Protein AF-A0A1E3B7F0-F1 (afdb_monomer_lite)

InterPro domains:
  IPR027417 P-loop containing nucleoside triphosphate hydrolase [G3DSA:3.40.50.300] (1-127)

Organism: Aspergillus cristatus (NCBI:txid573508)

Secondary structure (DSSP, 8-state):
--HHHHHHHHHHHHHHHHHHHHHHT--------SEE--SS-TT-EE---HHHHHH-SEEEEEE--HHHHHHHHHH-TTS------HHHHHHHHHHHHHHHHHHHHHHTPEEEEEEGGGTTHHHHHHHHHHH-SHHHHHHHHHHHHHHHHHHS-SS--S-------SSSSSSS-HHHHHHHHHHHHHHTT---PPP-

Foldseek 3Di:
DDPVVVLVVVLVVLLVQLVVCVVVLHDDDDDDDQFADDPVDLQGHGDHYPSNLVRAQEDEAEDEQLVVVLVVVVVPPPDDDDRDDSVSSVSSSVNRLVVVVVSCVVSVHHYHYAYPVRPVVVVVVNVVVSQDDPVNVVVVVVVVVVCVQPVPDPDDDPDDDDFPQPCPPHVDRRVVVVVVVVVVVVVVPDDDDDDD

Radius of gyration: 27.19 Å; chains: 1; bounding box: 98×52×60 Å

Structure (mmCIF, N/CA/C/O backbone):
data_AF-A0A1E3B7F0-F1
#
_entry.id   AF-A0A1E3B7F0-F1
#
loop_
_atom_site.group_PDB
_atom_site.id
_atom_site.type_symbol
_atom_site.label_atom_id
_atom_site.label_alt_id
_atom_site.label_comp_id
_atom_site.label_asym_id
_atom_site.label_entity_id
_atom_site.label_seq_id
_atom_site.pdbx_PDB_ins_code
_atom_site.Cartn_x
_atom_site.Cartn_y
_atom_site.Cartn_z
_atom_site.occupancy
_atom_site.B_iso_or_equiv
_atom_site.auth_seq_id
_atom_site.auth_comp_id
_atom_site.auth_asym_id
_atom_site.auth_atom_id
_atom_site.pdbx_PDB_model_num
ATOM 1 N N . MET A 1 1 ? 11.137 -22.572 -15.480 1.00 43.91 1 MET A N 1
ATOM 2 C CA . MET A 1 1 ? 10.115 -23.044 -14.520 1.00 43.91 1 MET A CA 1
ATOM 3 C C . MET A 1 1 ? 8.823 -22.391 -14.940 1.00 43.91 1 MET A C 1
ATOM 5 O O . MET A 1 1 ? 8.849 -21.183 -15.130 1.00 43.91 1 MET A O 1
ATOM 9 N N . ALA A 1 2 ? 7.786 -23.175 -15.220 1.00 47.56 2 ALA A N 1
ATOM 10 C CA . ALA A 1 2 ? 6.556 -22.657 -15.804 1.00 47.56 2 ALA A CA 1
ATOM 11 C C . ALA A 1 2 ? 5.895 -21.657 -14.834 1.00 47.56 2 ALA A C 1
ATOM 13 O O . ALA A 1 2 ? 5.840 -21.909 -13.632 1.00 47.56 2 ALA A O 1
ATOM 14 N N . GLU A 1 3 ? 5.412 -20.526 -15.352 1.00 56.41 3 GLU A N 1
ATOM 15 C CA . GLU A 1 3 ? 4.708 -19.474 -14.596 1.00 56.41 3 GLU A CA 1
ATOM 16 C C . GLU A 1 3 ? 3.613 -19.976 -13.623 1.00 56.41 3 GLU A C 1
ATOM 18 O O . GLU A 1 3 ? 3.518 -19.414 -12.527 1.00 56.41 3 GLU A O 1
ATOM 23 N N . PRO A 1 4 ? 2.845 -21.053 -13.919 1.00 62.34 4 PRO A N 1
ATOM 24 C CA . PRO A 1 4 ? 1.834 -21.577 -12.997 1.00 62.34 4 PRO A CA 1
ATOM 25 C C . PRO A 1 4 ? 2.410 -22.055 -11.659 1.00 62.34 4 PRO A C 1
ATOM 27 O O . PRO A 1 4 ? 1.786 -21.867 -10.614 1.00 62.34 4 PRO A O 1
ATOM 30 N N . ASP A 1 5 ? 3.619 -22.624 -11.670 1.00 77.25 5 ASP A N 1
ATOM 31 C CA . ASP A 1 5 ? 4.250 -23.149 -10.458 1.00 77.25 5 ASP A CA 1
ATOM 32 C C . ASP A 1 5 ? 4.682 -22.003 -9.534 1.00 77.25 5 ASP A C 1
ATOM 34 O O . ASP A 1 5 ? 4.557 -22.096 -8.314 1.00 77.25 5 ASP A O 1
ATOM 38 N N . GLN A 1 6 ? 5.155 -20.886 -10.101 1.00 81.88 6 GLN A N 1
ATOM 39 C CA . GLN A 1 6 ? 5.589 -19.730 -9.312 1.00 81.88 6 GLN A CA 1
ATOM 40 C C . GLN A 1 6 ? 4.417 -19.040 -8.614 1.00 81.88 6 GLN A C 1
ATOM 42 O O . GLN A 1 6 ? 4.520 -18.724 -7.427 1.00 81.88 6 GLN A O 1
ATOM 47 N N . ALA A 1 7 ? 3.298 -18.845 -9.317 1.00 84.62 7 ALA A N 1
ATOM 48 C CA . ALA A 1 7 ? 2.089 -18.275 -8.727 1.00 84.62 7 ALA A CA 1
ATOM 49 C C . ALA A 1 7 ? 1.544 -19.165 -7.597 1.00 84.62 7 ALA A C 1
ATOM 51 O O . ALA A 1 7 ? 1.194 -18.664 -6.527 1.00 84.62 7 ALA A O 1
ATOM 52 N N . TYR A 1 8 ? 1.551 -20.488 -7.791 1.00 87.88 8 TYR A N 1
ATOM 53 C CA . TYR A 1 8 ? 1.135 -21.444 -6.765 1.00 87.88 8 TYR A CA 1
ATOM 54 C C . TYR A 1 8 ? 1.983 -21.335 -5.488 1.00 87.88 8 TYR A C 1
ATOM 56 O O . TYR A 1 8 ? 1.445 -21.148 -4.393 1.00 87.88 8 TYR A O 1
ATOM 64 N N . TRP A 1 9 ? 3.313 -21.387 -5.617 1.00 90.75 9 TRP A N 1
ATOM 65 C CA . TRP A 1 9 ? 4.210 -21.292 -4.461 1.00 90.75 9 TRP A CA 1
ATOM 66 C C . TRP A 1 9 ? 4.159 -19.925 -3.783 1.00 90.75 9 TRP A C 1
ATOM 68 O O . TRP A 1 9 ? 4.234 -19.857 -2.555 1.00 90.75 9 TRP A O 1
ATOM 78 N N . ARG A 1 10 ? 3.980 -18.845 -4.552 1.00 90.00 10 ARG A N 1
ATOM 79 C CA . ARG A 1 10 ? 3.768 -17.502 -4.002 1.00 90.00 10 ARG A CA 1
ATOM 80 C C . ARG A 1 10 ? 2.509 -17.452 -3.146 1.00 90.00 10 ARG A C 1
ATOM 82 O O . ARG A 1 10 ? 2.588 -17.025 -1.998 1.00 90.00 10 ARG A O 1
ATOM 89 N N . GLY A 1 11 ? 1.387 -17.948 -3.666 1.00 91.44 11 GLY A N 1
ATOM 90 C CA . GLY A 1 11 ? 0.134 -17.999 -2.916 1.00 91.44 11 GLY A CA 1
ATOM 91 C C . GLY A 1 11 ? 0.273 -18.798 -1.617 1.00 91.44 11 GLY A C 1
ATOM 92 O O . GLY A 1 11 ? -0.150 -18.337 -0.558 1.00 91.44 11 GLY A O 1
ATOM 93 N N . LEU A 1 12 ? 0.941 -19.956 -1.656 1.00 92.94 12 LEU A N 1
ATOM 94 C CA . LEU A 1 12 ? 1.208 -20.744 -0.447 1.00 92.94 12 LEU A CA 1
ATOM 95 C C . LEU A 1 12 ? 2.086 -20.001 0.567 1.00 92.94 12 LEU A C 1
ATOM 97 O O . LEU A 1 12 ? 1.786 -20.017 1.761 1.00 92.94 12 LEU A O 1
ATOM 101 N N . ALA A 1 13 ? 3.157 -19.353 0.106 1.00 93.19 13 ALA A N 1
ATOM 102 C CA . ALA A 1 13 ? 4.063 -18.610 0.974 1.00 93.19 13 ALA A CA 1
ATOM 103 C C . ALA A 1 13 ? 3.348 -17.437 1.657 1.00 93.19 13 ALA A C 1
ATOM 105 O O . ALA A 1 13 ? 3.432 -17.299 2.876 1.00 93.19 13 ALA A O 1
ATOM 106 N N . ILE A 1 14 ? 2.595 -16.641 0.894 1.00 94.50 14 ILE A N 1
ATOM 107 C CA . ILE A 1 14 ? 1.836 -15.505 1.427 1.00 94.50 14 ILE A CA 1
ATOM 108 C C . ILE A 1 14 ? 0.747 -15.977 2.386 1.00 94.50 14 ILE A C 1
ATOM 110 O O . ILE A 1 14 ? 0.630 -15.434 3.481 1.00 94.50 14 ILE A O 1
ATOM 114 N N . GLY A 1 15 ? 0.017 -17.040 2.039 1.00 93.94 15 GLY A N 1
ATOM 115 C CA . GLY A 1 15 ? -0.984 -17.617 2.932 1.00 93.94 15 GLY A CA 1
ATOM 116 C C . GLY A 1 15 ? -0.393 -18.093 4.260 1.00 93.94 15 GLY A C 1
ATOM 117 O O . GLY A 1 15 ? -0.991 -17.865 5.310 1.00 93.94 15 GLY A O 1
ATOM 118 N N . LYS A 1 16 ? 0.795 -18.707 4.227 1.00 94.69 16 LYS A N 1
ATOM 119 C CA . LYS A 1 16 ? 1.501 -19.142 5.435 1.00 94.69 16 LYS A CA 1
ATOM 120 C C . LYS A 1 16 ? 1.971 -17.958 6.284 1.00 94.69 16 LYS A C 1
ATOM 122 O O . LYS A 1 16 ? 1.738 -17.965 7.486 1.00 94.69 16 LYS A O 1
ATOM 127 N N . ILE A 1 17 ? 2.584 -16.946 5.666 1.00 93.88 17 ILE A N 1
ATOM 128 C CA . ILE A 1 17 ? 3.023 -15.727 6.364 1.00 93.88 17 ILE A CA 1
ATOM 129 C C . ILE A 1 17 ? 1.825 -15.034 7.019 1.00 93.88 17 ILE A C 1
ATOM 131 O O . ILE A 1 17 ? 1.899 -14.665 8.186 1.00 93.88 17 ILE A O 1
ATOM 135 N N . GLY A 1 18 ? 0.712 -14.906 6.290 1.00 93.88 18 GLY A N 1
ATOM 136 C CA . GLY A 1 18 ? -0.524 -14.326 6.809 1.00 93.88 18 GLY A CA 1
ATOM 137 C C . GLY A 1 18 ? -1.027 -15.055 8.052 1.00 93.88 18 GLY A C 1
ATOM 138 O O . GLY A 1 18 ? -1.246 -14.420 9.078 1.00 93.88 18 GLY A O 1
ATOM 139 N N . ALA A 1 19 ? -1.129 -16.387 7.984 1.00 94.19 19 ALA A N 1
ATOM 140 C CA . ALA A 1 19 ? -1.557 -17.204 9.119 1.00 94.19 19 ALA A CA 1
ATOM 141 C C . ALA A 1 19 ? -0.626 -17.045 10.334 1.00 94.19 19 ALA A C 1
ATOM 143 O O . ALA A 1 19 ? -1.097 -16.777 11.434 1.00 94.19 19 ALA A O 1
ATOM 144 N N . GLU A 1 20 ? 0.694 -17.122 10.135 1.00 95.50 20 GLU A N 1
ATOM 145 C CA . GLU A 1 20 ? 1.672 -16.944 11.218 1.00 95.50 20 GLU A CA 1
ATOM 146 C C . GLU A 1 20 ? 1.583 -15.550 11.861 1.00 95.50 20 GLU A C 1
ATOM 148 O O . GLU A 1 20 ? 1.681 -15.417 13.082 1.00 95.50 20 GLU A O 1
ATOM 153 N N . CYS A 1 21 ? 1.381 -14.502 11.060 1.00 92.19 21 CYS A N 1
ATOM 154 C CA . CYS A 1 21 ? 1.203 -13.139 11.555 1.00 92.19 21 CYS A CA 1
ATOM 155 C C . CYS A 1 21 ? -0.081 -12.985 12.376 1.00 92.19 21 CYS A C 1
ATOM 157 O O . CYS A 1 21 ? -0.038 -12.376 13.448 1.00 92.19 21 CYS A O 1
ATOM 159 N N . THR A 1 22 ? -1.193 -13.561 11.913 1.00 89.69 22 THR A N 1
ATOM 160 C CA . THR A 1 22 ? -2.467 -13.562 12.642 1.00 89.69 22 THR A CA 1
ATOM 161 C C . THR A 1 22 ? -2.352 -14.324 13.960 1.00 89.69 22 THR A C 1
ATOM 163 O O . THR A 1 22 ? -2.707 -13.777 15.003 1.00 89.69 22 THR A O 1
ATOM 166 N N . ASP A 1 23 ? -1.787 -15.532 13.939 1.00 92.31 23 ASP A N 1
ATOM 167 C CA . ASP A 1 23 ? -1.660 -16.388 15.124 1.00 92.31 23 ASP A CA 1
ATOM 168 C C . ASP A 1 23 ? -0.757 -15.764 16.200 1.00 92.31 23 ASP A C 1
ATOM 170 O O . ASP A 1 23 ? -0.989 -15.928 17.398 1.00 92.31 23 ASP A O 1
ATOM 174 N N . LEU A 1 24 ? 0.280 -15.029 15.784 1.00 90.94 24 LEU A N 1
ATOM 175 C CA . LEU 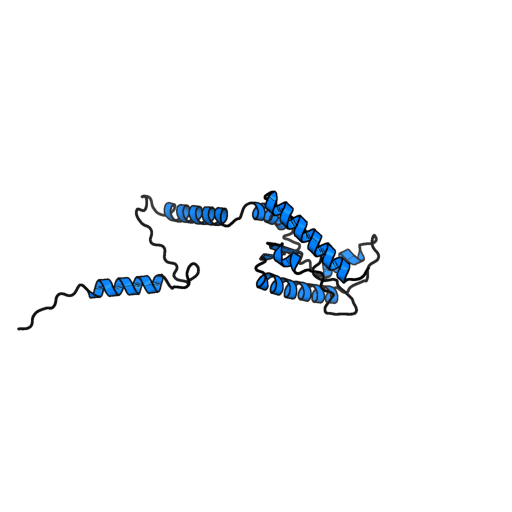A 1 24 ? 1.225 -14.370 16.689 1.00 90.94 24 LEU A CA 1
ATOM 176 C C . LEU A 1 24 ? 0.843 -12.925 17.040 1.00 90.94 24 LEU A C 1
ATOM 178 O O . LEU A 1 24 ? 1.555 -12.304 17.834 1.00 90.94 24 LEU A O 1
ATOM 182 N N . GLY A 1 25 ? -0.214 -12.369 16.438 1.00 86.25 25 GLY A N 1
ATOM 183 C CA . GLY A 1 25 ? -0.595 -10.963 16.601 1.00 86.25 25 GLY A CA 1
ATOM 184 C C . GLY A 1 25 ? 0.498 -9.982 16.159 1.00 86.25 25 GLY A C 1
ATOM 185 O O . GLY A 1 25 ? 0.730 -8.966 16.817 1.00 86.25 25 GLY A O 1
ATOM 186 N N . LYS A 1 26 ? 1.232 -10.303 15.085 1.00 87.94 26 LYS A N 1
ATOM 187 C CA . LYS A 1 26 ? 2.354 -9.496 14.576 1.00 87.94 26 LYS A CA 1
ATOM 188 C C . LYS A 1 26 ? 2.039 -8.883 13.221 1.00 87.94 26 LYS A C 1
ATOM 190 O O . LYS A 1 26 ? 1.403 -9.505 12.377 1.00 87.94 26 LYS A O 1
ATOM 195 N N . VAL A 1 27 ? 2.600 -7.701 12.972 1.00 88.44 27 VAL A N 1
ATOM 196 C CA . VAL A 1 27 ? 2.594 -7.089 11.639 1.00 88.44 27 VAL A CA 1
ATOM 197 C C . VAL A 1 27 ? 3.598 -7.817 10.744 1.00 88.44 27 VAL A C 1
ATOM 199 O O . VAL A 1 27 ? 4.788 -7.889 11.058 1.00 88.44 27 VAL A O 1
ATOM 202 N N . GLY A 1 28 ? 3.114 -8.363 9.629 1.00 91.94 28 GLY A N 1
ATOM 203 C CA . GLY A 1 28 ? 3.941 -8.922 8.563 1.00 91.94 28 GLY A CA 1
ATOM 204 C C . GLY A 1 28 ? 4.248 -7.871 7.503 1.00 91.94 28 GLY A C 1
ATOM 205 O O . GLY A 1 28 ? 3.348 -7.169 7.053 1.00 91.94 28 GLY A O 1
ATOM 206 N N . VAL A 1 29 ? 5.510 -7.774 7.081 1.00 93.50 29 VAL A N 1
ATOM 207 C CA . VAL A 1 29 ? 5.929 -6.870 5.999 1.00 93.50 29 VAL A CA 1
ATOM 208 C C . VAL A 1 29 ? 6.456 -7.698 4.839 1.00 93.50 29 VAL A C 1
ATOM 210 O O . VAL A 1 29 ? 7.420 -8.450 4.990 1.00 93.50 29 VAL A O 1
ATOM 213 N N . VAL A 1 30 ? 5.831 -7.540 3.674 1.00 93.44 30 VAL A N 1
ATOM 214 C CA . VAL A 1 30 ? 6.231 -8.202 2.430 1.00 93.44 30 VAL A CA 1
ATOM 215 C C . VAL A 1 30 ? 6.724 -7.144 1.454 1.00 93.44 30 VAL A C 1
ATOM 217 O O . VAL A 1 30 ? 6.048 -6.149 1.210 1.00 93.44 30 VAL A O 1
ATOM 220 N N . THR A 1 31 ? 7.909 -7.359 0.886 1.00 92.88 31 THR A N 1
ATOM 221 C CA . THR A 1 31 ? 8.448 -6.526 -0.192 1.00 92.88 31 THR A CA 1
ATOM 222 C C . THR A 1 31 ? 8.308 -7.263 -1.516 1.00 92.88 31 THR A C 1
ATOM 224 O O . THR A 1 31 ? 8.548 -8.468 -1.608 1.00 92.88 31 THR A O 1
ATOM 227 N N . GLY A 1 32 ? 7.894 -6.552 -2.559 1.00 89.81 32 GLY A N 1
ATOM 228 C CA . GLY A 1 32 ? 7.648 -7.175 -3.850 1.00 89.81 32 GLY A CA 1
ATOM 229 C C . GLY A 1 32 ? 7.275 -6.177 -4.931 1.00 89.81 32 GLY A C 1
ATOM 230 O O . GLY A 1 32 ? 7.243 -4.970 -4.706 1.00 89.81 32 GLY A O 1
ATOM 231 N N . HIS A 1 33 ? 7.006 -6.724 -6.109 1.00 89.62 33 HIS A N 1
ATOM 232 C CA . HIS A 1 33 ? 6.542 -5.995 -7.281 1.00 89.62 33 HIS A CA 1
ATOM 233 C C . HIS A 1 33 ? 5.092 -6.381 -7.562 1.00 89.62 33 HIS A C 1
ATOM 235 O O . HIS A 1 33 ? 4.731 -7.544 -7.355 1.00 89.62 33 HIS A O 1
ATOM 241 N N . PHE A 1 34 ? 4.292 -5.423 -8.029 1.00 90.31 34 PHE A N 1
ATOM 242 C CA . PHE A 1 34 ? 2.966 -5.700 -8.577 1.00 90.31 34 PHE A CA 1
ATOM 243 C C . PHE A 1 34 ? 3.052 -5.986 -10.075 1.00 90.31 34 PHE A C 1
ATOM 245 O O . PHE A 1 34 ? 2.372 -6.881 -10.569 1.00 90.31 34 PHE A O 1
ATOM 252 N N . MET A 1 35 ? 3.925 -5.270 -10.780 1.00 89.50 35 MET A N 1
ATOM 253 C CA . MET A 1 35 ? 4.126 -5.403 -12.213 1.00 89.50 35 MET A CA 1
ATOM 254 C C . MET A 1 35 ? 5.621 -5.452 -12.551 1.00 89.50 35 MET A C 1
ATOM 256 O O . MET A 1 35 ? 6.437 -4.754 -11.950 1.00 89.50 35 MET A O 1
ATOM 260 N N . PHE A 1 36 ? 6.003 -6.264 -13.535 1.00 87.06 36 PHE A N 1
ATOM 261 C CA . PHE A 1 36 ? 7.319 -6.169 -14.164 1.00 87.06 36 PHE A CA 1
ATOM 262 C C . PHE A 1 36 ? 7.262 -5.245 -15.380 1.00 87.06 36 PHE A C 1
ATOM 264 O O . PHE A 1 36 ? 6.347 -5.324 -16.197 1.00 87.06 36 PHE A O 1
ATOM 271 N N . CYS A 1 37 ? 8.261 -4.372 -15.491 1.00 79.12 37 CYS A N 1
ATOM 272 C CA . CYS A 1 37 ? 8.440 -3.484 -16.632 1.00 79.12 37 CYS A CA 1
ATOM 273 C C . CYS A 1 37 ? 9.144 -4.230 -17.776 1.00 79.12 37 CYS A C 1
ATOM 275 O O . CYS A 1 37 ? 10.218 -4.804 -17.567 1.00 79.12 37 CYS A O 1
ATOM 277 N N . SER A 1 38 ? 8.570 -4.185 -18.977 1.00 73.44 38 SER A N 1
ATOM 278 C CA . SER A 1 38 ? 9.204 -4.598 -20.234 1.00 73.44 38 SER A CA 1
ATOM 279 C C . SER A 1 38 ? 9.315 -3.383 -21.170 1.00 73.44 38 SER A C 1
ATOM 281 O O . SER A 1 38 ? 8.548 -2.428 -21.056 1.00 73.44 38 SER A O 1
ATOM 283 N N . GLU A 1 39 ? 10.319 -3.353 -22.056 1.00 63.78 39 GLU A N 1
ATOM 284 C CA . GLU A 1 39 ? 10.419 -2.296 -23.088 1.00 63.78 39 GLU A CA 1
ATOM 285 C C . GLU A 1 39 ? 9.448 -2.529 -24.251 1.00 63.78 39 GLU A C 1
ATOM 287 O O . GLU A 1 39 ? 9.056 -1.581 -24.924 1.00 63.78 39 GLU A O 1
ATOM 292 N N . GLU A 1 40 ? 9.079 -3.787 -24.489 1.00 61.59 40 GLU A N 1
ATOM 293 C CA . GLU A 1 40 ? 8.300 -4.215 -25.653 1.00 61.59 40 GLU A CA 1
ATOM 294 C C . GLU A 1 40 ? 6.785 -4.065 -25.439 1.00 61.59 40 GLU A C 1
ATOM 296 O O . GLU A 1 40 ? 6.044 -3.922 -26.411 1.00 61.59 40 GLU A O 1
ATOM 301 N N . GLU A 1 41 ? 6.319 -4.038 -24.185 1.00 61.53 41 GLU A N 1
ATOM 302 C CA . GLU A 1 41 ? 4.902 -3.901 -23.841 1.00 61.53 41 GLU A CA 1
ATO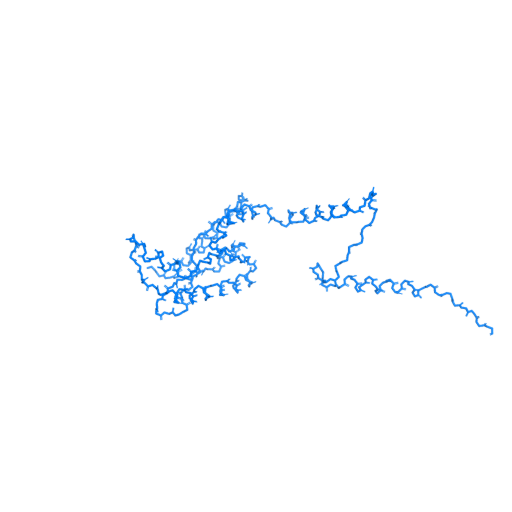M 303 C C . GLU A 1 41 ? 4.688 -2.711 -22.899 1.00 61.53 41 GLU A C 1
ATOM 305 O O . GLU A 1 41 ? 5.199 -2.672 -21.781 1.00 61.53 41 GLU A O 1
ATOM 310 N N . ASP A 1 42 ? 3.865 -1.748 -23.323 1.00 58.38 42 ASP A N 1
ATOM 311 C CA . ASP A 1 42 ? 3.480 -0.599 -22.488 1.00 58.38 42 ASP A CA 1
ATOM 312 C C . ASP A 1 42 ? 2.655 -1.022 -21.246 1.00 58.38 42 ASP A C 1
ATOM 314 O O . ASP A 1 42 ? 2.503 -0.238 -20.310 1.00 58.38 42 ASP A O 1
ATOM 318 N N . THR A 1 43 ? 2.123 -2.251 -21.216 1.00 62.25 43 THR A N 1
ATOM 319 C CA . THR A 1 43 ? 1.211 -2.749 -20.171 1.00 62.25 43 THR A CA 1
ATOM 320 C C . THR A 1 43 ? 1.888 -3.495 -19.023 1.00 62.25 43 THR A C 1
ATOM 322 O O . THR A 1 43 ? 1.230 -3.709 -18.006 1.00 62.25 43 THR A O 1
ATOM 325 N N . GLY A 1 44 ? 3.173 -3.856 -19.153 1.00 74.44 44 GLY A N 1
ATOM 326 C CA . GLY A 1 44 ? 3.906 -4.666 -18.173 1.00 74.44 44 GLY A CA 1
ATOM 327 C C . GLY A 1 44 ? 3.276 -6.041 -17.894 1.00 74.44 44 GLY A C 1
ATOM 328 O O . GLY A 1 44 ? 2.183 -6.366 -18.353 1.00 74.44 44 GLY A O 1
ATOM 329 N N . SER A 1 45 ? 3.972 -6.876 -17.124 1.00 81.31 45 SER A N 1
ATOM 330 C CA . SER A 1 45 ? 3.468 -8.203 -16.733 1.00 81.31 45 SER A CA 1
ATOM 331 C C . SER A 1 45 ? 3.045 -8.186 -15.269 1.00 81.31 45 SER A C 1
ATOM 333 O O . SER A 1 45 ? 3.866 -7.884 -14.406 1.00 81.31 45 SER A O 1
ATOM 335 N N . LEU A 1 46 ? 1.780 -8.495 -14.975 1.00 86.75 46 LEU A N 1
ATOM 336 C CA . LEU A 1 46 ? 1.258 -8.536 -13.605 1.00 86.75 46 LEU A CA 1
ATOM 337 C C . LEU A 1 46 ? 1.833 -9.717 -12.813 1.00 86.75 46 LEU A C 1
ATOM 339 O O . LEU A 1 46 ? 1.954 -10.829 -13.322 1.00 86.75 46 LEU A O 1
ATOM 343 N N . VAL A 1 47 ? 2.166 -9.467 -11.548 1.00 86.06 47 VAL A N 1
ATOM 344 C CA . VAL A 1 47 ? 2.891 -10.389 -10.659 1.00 86.06 47 VAL A CA 1
ATOM 345 C C . VAL A 1 47 ? 2.246 -10.413 -9.275 1.00 86.06 47 VAL A C 1
ATOM 347 O O . VAL A 1 47 ? 2.895 -10.207 -8.246 1.00 86.06 47 VAL A O 1
ATOM 350 N N . TYR A 1 48 ? 0.944 -10.666 -9.231 1.00 89.12 48 TYR A N 1
ATOM 351 C CA . TYR A 1 48 ? 0.232 -10.879 -7.975 1.00 89.12 48 TYR A CA 1
ATOM 352 C C . TYR A 1 48 ? -0.620 -12.141 -8.044 1.00 89.12 48 TYR A C 1
ATOM 354 O O . TYR A 1 48 ? -0.940 -12.647 -9.122 1.00 89.12 48 TYR A O 1
ATOM 362 N N . THR A 1 49 ? -0.967 -12.661 -6.873 1.00 89.69 49 THR A N 1
ATOM 363 C CA . THR A 1 49 ? -1.946 -13.742 -6.743 1.00 89.69 49 THR A CA 1
ATOM 364 C C . THR A 1 49 ? -3.178 -13.244 -6.011 1.00 89.69 49 THR A C 1
ATOM 366 O O . THR A 1 49 ? -3.090 -12.343 -5.183 1.00 89.69 49 THR A O 1
ATOM 369 N N . GLU A 1 50 ? -4.322 -13.882 -6.240 1.00 89.88 50 GLU A N 1
ATOM 370 C CA . GLU A 1 50 ? -5.545 -13.623 -5.467 1.00 89.88 50 GLU A CA 1
ATOM 371 C C . GLU A 1 50 ? -5.297 -13.735 -3.950 1.00 89.88 50 GLU A C 1
ATOM 373 O O . GLU A 1 50 ? -5.844 -12.983 -3.144 1.00 89.88 50 GLU A O 1
ATOM 378 N N . LYS A 1 51 ? -4.396 -14.641 -3.547 1.00 91.88 51 LYS A N 1
ATOM 379 C CA . LYS A 1 51 ? -4.029 -14.822 -2.144 1.00 91.88 51 LYS A CA 1
ATOM 380 C C . LYS A 1 51 ? -3.321 -13.601 -1.556 1.00 91.88 51 LYS A C 1
ATOM 382 O O . LYS A 1 51 ? -3.460 -13.365 -0.359 1.00 91.88 51 LYS A O 1
ATOM 387 N N . ASP A 1 52 ? -2.611 -12.828 -2.378 1.00 92.56 52 ASP A N 1
ATOM 388 C CA . ASP A 1 52 ? -1.963 -11.580 -1.970 1.00 92.56 52 ASP A CA 1
ATOM 389 C C . ASP A 1 52 ? -3.035 -10.584 -1.495 1.00 92.56 52 ASP A C 1
ATOM 391 O O . ASP A 1 52 ? -2.976 -10.107 -0.362 1.00 92.56 52 ASP A O 1
ATOM 395 N N . MET A 1 53 ? -4.080 -10.366 -2.304 1.00 92.81 53 MET A N 1
ATOM 396 C CA . MET A 1 53 ? -5.171 -9.433 -1.982 1.00 92.81 53 MET A CA 1
ATOM 397 C C . MET A 1 53 ? -6.027 -9.890 -0.798 1.00 92.81 53 MET A C 1
ATOM 399 O O . MET A 1 53 ? -6.509 -9.066 -0.033 1.00 92.81 53 MET A O 1
ATOM 403 N N . GLN A 1 54 ? -6.184 -11.201 -0.603 1.00 92.75 54 GLN A N 1
ATOM 404 C CA . GLN A 1 54 ? -6.899 -11.747 0.558 1.00 92.75 54 GLN A CA 1
ATOM 405 C C . GLN A 1 54 ? -6.101 -11.667 1.866 1.00 92.75 54 GLN A C 1
ATOM 407 O O . GLN A 1 54 ? -6.678 -11.836 2.939 1.00 92.75 54 GLN A O 1
ATOM 412 N N . THR A 1 55 ? -4.779 -11.499 1.788 1.00 93.75 55 THR A N 1
ATOM 413 C CA . THR A 1 55 ? -3.893 -11.544 2.961 1.00 93.75 55 THR A CA 1
ATOM 414 C C . THR A 1 55 ? -3.465 -10.150 3.405 1.00 93.75 55 THR A C 1
ATOM 416 O O . THR A 1 55 ? -3.287 -9.913 4.598 1.00 93.75 55 THR A O 1
ATOM 419 N N . PHE A 1 56 ? -3.266 -9.222 2.470 1.00 94.19 56 PHE A N 1
ATOM 420 C CA . PHE A 1 56 ? -2.786 -7.885 2.797 1.00 94.19 56 PHE A CA 1
ATOM 421 C C . PHE A 1 56 ? -3.909 -7.004 3.330 1.00 94.19 56 PHE A C 1
ATOM 423 O O . PHE A 1 56 ? -4.948 -6.850 2.703 1.00 94.19 56 PHE A O 1
ATOM 430 N N . SER A 1 57 ? -3.666 -6.365 4.471 1.00 92.12 57 SER A N 1
ATOM 431 C CA . SER A 1 57 ? -4.528 -5.296 4.976 1.00 92.12 57 SER A CA 1
ATOM 432 C C . SER A 1 57 ? -4.201 -3.953 4.325 1.00 92.12 57 SER A C 1
ATOM 434 O O . SER A 1 57 ? -5.091 -3.131 4.107 1.00 92.12 57 SER A O 1
ATOM 436 N N . GLN A 1 58 ? -2.923 -3.723 4.008 1.00 93.19 58 GLN A N 1
ATOM 437 C CA . GLN A 1 58 ? -2.427 -2.459 3.476 1.00 93.19 58 GLN A CA 1
ATOM 438 C C . GLN A 1 58 ? -1.322 -2.667 2.445 1.00 93.19 58 GLN A C 1
ATOM 440 O O . GLN A 1 58 ? -0.513 -3.590 2.562 1.00 93.19 58 GLN A O 1
ATOM 445 N N . ILE A 1 59 ? -1.248 -1.761 1.473 1.00 95.69 59 ILE A N 1
ATOM 446 C CA . ILE A 1 59 ? -0.180 -1.697 0.479 1.00 95.69 59 ILE A CA 1
ATOM 447 C C . ILE A 1 59 ? 0.412 -0.289 0.477 1.00 95.69 59 ILE A C 1
ATOM 449 O O . ILE A 1 59 ? -0.272 0.701 0.212 1.00 95.69 59 ILE A O 1
ATOM 453 N N . LEU A 1 60 ? 1.714 -0.220 0.762 1.00 95.62 60 LEU A N 1
ATOM 454 C CA . LEU A 1 60 ? 2.512 0.999 0.687 1.00 95.62 60 LEU A CA 1
ATOM 455 C C . LEU A 1 60 ? 3.292 0.996 -0.629 1.00 95.62 60 LEU A C 1
ATOM 457 O O . LEU A 1 60 ? 4.165 0.151 -0.830 1.00 95.62 60 LEU A O 1
ATOM 461 N N . TYR A 1 61 ? 2.988 1.936 -1.518 1.00 95.75 61 TYR A N 1
ATOM 462 C CA . TYR A 1 61 ? 3.662 2.064 -2.806 1.00 95.75 61 TYR A CA 1
ATOM 463 C C . TYR A 1 61 ? 4.686 3.198 -2.773 1.00 95.75 61 TYR A C 1
ATOM 465 O O . TYR A 1 61 ? 4.355 4.328 -2.417 1.00 95.75 61 TYR A O 1
ATOM 473 N N . LEU A 1 62 ? 5.926 2.908 -3.168 1.00 93.75 62 LEU A N 1
ATOM 474 C CA . LEU A 1 62 ? 7.009 3.892 -3.216 1.00 93.75 62 LEU A CA 1
ATOM 475 C C . LEU A 1 62 ? 6.982 4.641 -4.559 1.00 93.75 62 LEU A C 1
ATOM 477 O O . LEU A 1 62 ? 7.549 4.180 -5.551 1.00 93.75 62 LEU A O 1
ATOM 481 N N . ASP A 1 63 ? 6.335 5.805 -4.584 1.00 93.56 63 ASP A N 1
ATOM 482 C CA . ASP A 1 63 ? 6.185 6.645 -5.779 1.00 93.56 63 ASP A CA 1
ATOM 483 C C . ASP A 1 63 ? 7.377 7.595 -5.932 1.00 93.56 63 ASP A C 1
ATOM 485 O O . ASP A 1 63 ? 7.351 8.777 -5.576 1.00 93.56 63 ASP A O 1
ATOM 489 N N . PHE A 1 64 ? 8.494 7.038 -6.394 1.00 93.38 64 PHE A N 1
ATOM 490 C CA . PHE A 1 64 ? 9.707 7.815 -6.625 1.00 93.38 64 PHE A CA 1
ATOM 491 C C . PHE A 1 64 ? 9.704 8.376 -8.048 1.00 93.38 64 PHE A C 1
ATOM 493 O O . PHE A 1 64 ? 9.425 7.628 -8.988 1.00 93.38 64 PHE A O 1
ATOM 500 N N . PRO A 1 65 ? 10.095 9.651 -8.256 1.00 93.69 65 PRO A N 1
ATOM 501 C CA . PRO A 1 65 ? 10.087 10.246 -9.584 1.00 93.69 65 PRO A CA 1
ATOM 502 C C . PRO A 1 65 ? 10.884 9.414 -10.594 1.00 93.69 65 PRO A C 1
ATOM 504 O O . PRO A 1 65 ? 12.062 9.124 -10.378 1.00 93.69 65 PRO A O 1
ATOM 507 N N . ALA A 1 66 ? 10.278 9.108 -11.742 1.00 92.81 66 ALA A N 1
ATOM 508 C CA . ALA A 1 66 ? 10.877 8.272 -12.785 1.00 92.81 66 ALA A CA 1
ATOM 509 C C . ALA A 1 66 ? 12.291 8.711 -13.211 1.00 92.81 66 ALA A C 1
ATOM 511 O O . ALA A 1 66 ? 13.144 7.881 -13.517 1.00 92.81 66 ALA A O 1
ATOM 512 N N . LYS A 1 67 ? 12.571 10.022 -13.192 1.00 92.25 67 LYS A N 1
ATOM 513 C CA . LYS A 1 67 ? 13.910 10.573 -13.468 1.00 92.25 67 LYS A CA 1
ATOM 514 C C . LYS A 1 67 ? 14.952 10.130 -12.438 1.00 92.25 67 LYS A C 1
ATOM 516 O O . LYS A 1 67 ? 16.063 9.782 -12.821 1.00 92.25 67 LYS A O 1
ATOM 521 N N . VAL A 1 68 ? 14.589 10.122 -11.155 1.00 92.25 68 VAL A N 1
ATOM 522 C CA . VAL A 1 68 ? 15.457 9.666 -10.058 1.00 92.25 68 VAL A CA 1
ATOM 523 C C . VAL A 1 68 ? 15.696 8.165 -10.184 1.00 92.25 68 VAL A C 1
ATOM 525 O O . VAL A 1 68 ? 16.836 7.716 -10.092 1.00 92.25 68 VAL A O 1
ATOM 528 N N . VAL A 1 69 ? 14.645 7.394 -10.483 1.00 90.62 69 VAL A N 1
ATOM 529 C CA . VAL A 1 69 ? 14.756 5.946 -10.721 1.00 90.62 69 VAL A CA 1
ATOM 530 C C . VAL A 1 69 ? 15.687 5.656 -11.904 1.00 90.62 69 VAL A C 1
ATOM 532 O O . VAL A 1 69 ? 16.612 4.858 -11.764 1.00 90.62 69 VAL A O 1
ATOM 535 N N . ALA A 1 70 ? 15.512 6.348 -13.035 1.00 89.62 70 ALA A N 1
ATOM 536 C CA . ALA A 1 70 ? 16.380 6.218 -14.207 1.00 89.62 70 ALA A CA 1
ATOM 537 C C . ALA A 1 70 ? 17.843 6.569 -13.889 1.00 89.62 70 ALA A C 1
ATOM 539 O O . ALA A 1 70 ? 18.757 5.860 -14.307 1.00 89.62 70 ALA A O 1
ATOM 540 N N . GLN A 1 71 ? 18.074 7.637 -13.123 1.00 90.06 71 GLN A N 1
ATOM 541 C CA . GLN A 1 71 ? 19.417 8.051 -12.724 1.00 90.06 71 GLN A CA 1
ATOM 542 C C . GLN A 1 71 ? 20.082 7.013 -11.811 1.00 90.06 71 GLN A C 1
ATOM 544 O O . GLN A 1 71 ? 21.225 6.631 -12.052 1.00 90.06 71 GLN A O 1
ATOM 549 N N . HIS A 1 72 ? 19.378 6.515 -10.791 1.00 88.88 72 HIS A N 1
ATOM 550 C CA . HIS A 1 72 ? 19.894 5.449 -9.925 1.00 88.88 72 HIS A CA 1
ATOM 551 C C . HIS A 1 72 ? 20.210 4.184 -10.717 1.00 88.88 72 HIS A C 1
ATOM 553 O O . HIS A 1 72 ? 21.233 3.549 -10.483 1.00 88.88 72 HIS A O 1
ATOM 559 N N . HIS A 1 73 ? 19.361 3.854 -11.685 1.00 86.44 73 HIS A N 1
ATOM 560 C CA . HIS A 1 73 ? 19.561 2.719 -12.566 1.00 86.44 73 HIS A CA 1
ATOM 561 C C . HIS A 1 73 ? 20.829 2.852 -13.424 1.00 86.44 73 HIS A C 1
ATOM 563 O O . HIS A 1 73 ? 21.587 1.898 -13.546 1.00 86.44 73 HIS A O 1
ATOM 569 N N . GLN A 1 74 ? 21.099 4.041 -13.973 1.00 85.31 74 GLN A N 1
ATOM 570 C CA . GLN A 1 74 ? 22.325 4.322 -14.736 1.00 85.31 74 GLN A CA 1
ATOM 571 C C . GLN A 1 74 ? 23.595 4.256 -13.878 1.00 85.31 74 GLN A C 1
ATOM 573 O O . GLN A 1 74 ? 24.662 3.910 -14.381 1.00 85.31 74 GLN A O 1
ATOM 578 N N . LEU A 1 75 ? 23.489 4.607 -12.594 1.00 87.88 75 LEU A N 1
ATOM 579 C CA . LEU A 1 75 ? 24.607 4.589 -11.648 1.00 87.88 75 LEU A CA 1
ATOM 580 C C . LEU A 1 75 ? 24.832 3.207 -11.006 1.00 87.88 75 LEU A C 1
ATOM 582 O O . LEU A 1 75 ? 25.892 2.981 -10.417 1.00 87.88 75 LEU A O 1
ATOM 586 N N . ASP A 1 76 ? 23.871 2.282 -11.107 1.00 86.44 76 ASP A N 1
ATOM 587 C CA . ASP A 1 76 ? 23.996 0.917 -10.589 1.00 86.44 76 ASP A CA 1
ATOM 588 C C . 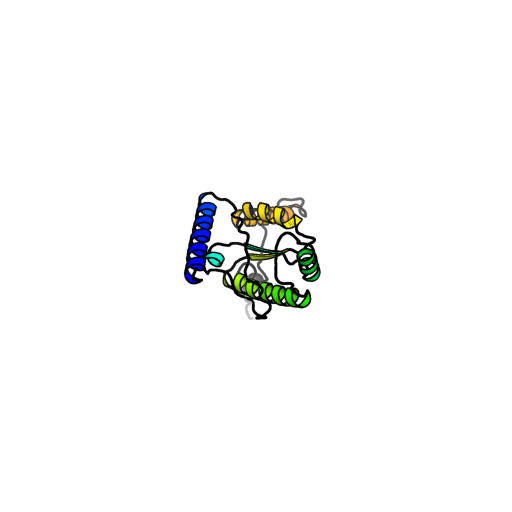ASP A 1 76 ? 24.902 0.072 -11.496 1.00 86.44 76 ASP A C 1
ATOM 590 O O . ASP A 1 76 ? 24.462 -0.607 -12.419 1.00 86.44 76 ASP A O 1
ATOM 594 N N . THR A 1 77 ? 26.201 0.080 -11.203 1.00 83.81 77 THR A N 1
ATOM 595 C CA . THR A 1 77 ? 27.194 -0.742 -11.911 1.00 83.81 77 THR A CA 1
ATOM 596 C C . THR A 1 77 ? 27.232 -2.196 -11.438 1.00 83.81 77 THR A C 1
ATOM 598 O O . THR A 1 77 ? 27.950 -3.011 -12.018 1.00 83.81 77 THR A O 1
ATOM 601 N N . LYS A 1 78 ? 26.484 -2.553 -10.383 1.00 88.81 78 LYS A N 1
ATOM 602 C CA . LYS A 1 78 ? 26.528 -3.901 -9.790 1.00 88.81 78 LYS A CA 1
ATOM 603 C C . LYS A 1 78 ? 25.640 -4.897 -10.525 1.00 88.81 78 LYS A C 1
ATOM 605 O O . LYS A 1 78 ? 25.826 -6.103 -10.358 1.00 88.81 78 LYS A O 1
ATOM 610 N N . ARG A 1 79 ? 24.646 -4.425 -11.278 1.00 82.88 79 ARG A N 1
ATOM 611 C CA . ARG A 1 79 ? 23.650 -5.272 -11.943 1.00 82.88 79 ARG A CA 1
ATOM 612 C C . ARG A 1 79 ? 23.504 -4.861 -13.400 1.00 82.88 79 ARG A C 1
ATOM 614 O O . ARG A 1 79 ? 23.315 -3.693 -13.701 1.00 82.88 79 ARG A O 1
ATOM 621 N N . ILE A 1 80 ? 23.537 -5.841 -14.299 1.00 77.06 80 ILE A N 1
ATOM 622 C CA . ILE A 1 80 ? 23.235 -5.618 -15.716 1.00 77.06 80 ILE A CA 1
ATOM 623 C C . ILE A 1 80 ? 21.718 -5.591 -15.857 1.00 77.06 80 ILE A C 1
ATOM 625 O O . ILE A 1 80 ? 21.043 -6.554 -15.484 1.00 77.06 80 ILE A O 1
ATOM 629 N N . ARG A 1 81 ? 21.179 -4.481 -16.356 1.00 77.75 81 ARG A N 1
ATOM 630 C CA . ARG A 1 81 ? 19.739 -4.268 -16.472 1.00 77.75 81 ARG A CA 1
ATOM 631 C C . ARG A 1 81 ? 19.402 -3.467 -17.739 1.00 77.75 81 ARG A C 1
ATOM 633 O O . ARG A 1 81 ? 20.216 -2.632 -18.138 1.00 77.75 81 ARG A O 1
ATOM 640 N N . PRO A 1 82 ? 18.223 -3.682 -18.350 1.00 76.81 82 PRO A N 1
ATOM 641 C CA . PRO A 1 82 ? 17.770 -2.905 -19.506 1.00 76.81 82 PRO A CA 1
ATOM 642 C C . PRO A 1 82 ? 17.642 -1.415 -19.178 1.00 76.81 82 PRO A C 1
ATOM 644 O O . PRO A 1 82 ? 17.170 -1.054 -18.101 1.00 76.81 82 PRO A O 1
ATOM 647 N N . SER A 1 83 ? 18.073 -0.537 -20.081 1.00 76.25 83 SER A N 1
ATOM 648 C CA . SER A 1 83 ? 18.062 0.907 -19.843 1.00 76.25 83 SER A CA 1
ATOM 649 C C . SER A 1 83 ? 16.718 1.537 -20.206 1.00 76.25 83 SER A C 1
ATOM 651 O O . SER A 1 83 ? 16.482 1.874 -21.358 1.00 76.25 83 SER A O 1
ATOM 653 N N . PHE A 1 84 ? 15.878 1.810 -19.216 1.00 81.94 84 PHE A N 1
ATOM 654 C CA . PHE A 1 84 ? 14.599 2.467 -19.469 1.00 81.94 84 PHE A CA 1
ATOM 655 C C . PHE A 1 84 ? 14.727 3.993 -19.542 1.00 81.94 84 PHE A C 1
ATOM 657 O O . PHE A 1 84 ? 15.425 4.622 -18.740 1.00 81.94 84 PHE A O 1
ATOM 664 N N . SER A 1 85 ? 13.994 4.616 -20.469 1.00 87.81 85 SER A N 1
ATOM 665 C CA . SER A 1 85 ? 13.842 6.074 -20.469 1.00 87.81 85 SER A CA 1
ATOM 666 C C . SER A 1 85 ? 12.983 6.534 -19.285 1.00 87.81 85 SER A C 1
ATOM 668 O O . SER A 1 85 ? 12.067 5.833 -18.852 1.00 87.81 85 SER A O 1
ATOM 670 N N . ALA A 1 86 ? 13.224 7.750 -18.785 1.00 90.19 86 ALA A N 1
ATOM 671 C CA . ALA A 1 86 ? 12.417 8.314 -17.699 1.00 90.19 86 ALA A CA 1
ATOM 672 C C . ALA A 1 86 ? 10.925 8.431 -18.073 1.00 90.19 86 ALA A C 1
ATOM 674 O O . ALA A 1 86 ? 10.064 8.263 -17.217 1.00 90.19 86 ALA A O 1
ATOM 675 N N . ASN A 1 87 ? 10.609 8.678 -19.349 1.00 90.50 87 ASN A N 1
ATOM 676 C CA . ASN A 1 87 ? 9.224 8.720 -19.822 1.00 90.50 87 ASN A CA 1
ATOM 677 C C . ASN A 1 87 ? 8.579 7.330 -19.807 1.00 90.50 87 ASN A C 1
ATOM 679 O O . ASN A 1 87 ? 7.419 7.203 -19.427 1.00 90.50 87 ASN A O 1
ATOM 683 N N . HIS A 1 88 ? 9.328 6.290 -20.190 1.00 88.88 88 HIS A N 1
ATOM 684 C CA . HIS A 1 88 ? 8.843 4.910 -20.131 1.00 88.88 88 HIS A CA 1
ATOM 685 C C . HIS A 1 88 ? 8.539 4.487 -18.698 1.00 88.88 88 HIS A C 1
ATOM 687 O O . HIS A 1 88 ? 7.424 4.065 -18.408 1.00 88.88 88 HIS A O 1
ATOM 693 N N . LEU A 1 89 ? 9.492 4.711 -17.788 1.00 89.94 89 LEU A N 1
ATOM 694 C CA . LEU A 1 89 ? 9.316 4.431 -16.363 1.00 89.94 89 LEU A CA 1
ATOM 695 C C . LEU A 1 89 ? 8.124 5.184 -15.776 1.00 89.94 89 LEU A C 1
ATOM 697 O O . LEU A 1 89 ? 7.363 4.601 -15.017 1.00 89.94 89 LEU A O 1
ATOM 701 N N . HIS A 1 90 ? 7.928 6.449 -16.156 1.00 92.00 90 HIS A N 1
ATOM 702 C CA . HIS A 1 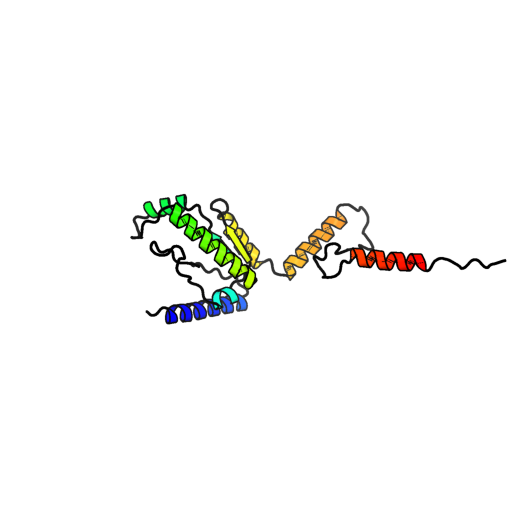90 ? 6.785 7.218 -15.682 1.00 92.00 90 HIS A CA 1
ATOM 703 C C . HIS A 1 90 ? 5.454 6.596 -16.122 1.00 92.00 90 HIS A C 1
ATOM 705 O O . HIS A 1 90 ? 4.575 6.403 -15.288 1.00 92.00 90 HIS A O 1
ATOM 711 N N . ARG A 1 91 ? 5.304 6.236 -17.404 1.00 91.12 91 ARG A N 1
ATOM 712 C CA . ARG A 1 91 ? 4.077 5.589 -17.908 1.00 91.12 91 ARG A CA 1
ATOM 713 C C . ARG A 1 91 ? 3.820 4.247 -17.227 1.00 91.12 91 ARG A C 1
ATOM 715 O O . ARG A 1 91 ? 2.686 3.973 -16.839 1.00 91.12 91 ARG A O 1
ATOM 722 N N . TRP A 1 92 ? 4.871 3.451 -17.046 1.00 90.56 92 TRP A N 1
ATOM 723 C CA . TRP A 1 92 ? 4.793 2.182 -16.331 1.00 90.56 92 TRP A CA 1
ATOM 724 C C . TRP A 1 92 ? 4.354 2.383 -14.870 1.00 90.56 92 TRP A C 1
ATOM 726 O O . TRP A 1 92 ? 3.385 1.761 -14.447 1.00 90.56 92 TRP A O 1
ATOM 736 N N . GLN A 1 93 ? 4.965 3.321 -14.135 1.00 92.38 93 GLN A N 1
ATOM 737 C CA . GLN A 1 93 ? 4.569 3.655 -12.759 1.00 92.38 93 GLN A CA 1
ATOM 738 C C . GLN A 1 93 ? 3.109 4.110 -12.675 1.00 92.38 93 GLN A C 1
ATOM 740 O O . GLN A 1 93 ? 2.380 3.651 -11.805 1.00 92.38 93 GLN A O 1
ATOM 745 N N . GLN A 1 94 ? 2.656 4.988 -13.578 1.00 93.75 94 GLN A N 1
ATOM 746 C CA . GLN A 1 94 ? 1.256 5.431 -13.583 1.00 93.75 94 GLN A CA 1
ATOM 747 C C . GLN A 1 94 ? 0.297 4.264 -13.833 1.00 93.75 94 GLN A C 1
ATOM 749 O O . GLN A 1 94 ? -0.714 4.143 -13.149 1.00 93.75 94 GLN A O 1
ATOM 754 N N . THR A 1 95 ? 0.644 3.374 -14.763 1.00 92.50 95 THR A N 1
ATOM 755 C CA . THR A 1 95 ? -0.150 2.176 -15.062 1.00 92.50 95 THR A CA 1
ATOM 756 C C . THR A 1 95 ? -0.221 1.239 -13.855 1.00 92.50 95 THR A C 1
ATOM 758 O O . THR A 1 95 ? -1.308 0.797 -13.484 1.00 92.50 95 THR A O 1
ATOM 761 N N . GLU A 1 96 ? 0.917 0.982 -13.207 1.00 93.38 96 GLU A N 1
ATOM 762 C CA . GLU A 1 96 ? 1.007 0.162 -11.999 1.00 93.38 96 GLU A CA 1
ATOM 763 C C . GLU A 1 96 ? 0.199 0.771 -10.841 1.00 93.38 96 GLU A C 1
ATOM 765 O O . GLU A 1 96 ? -0.607 0.070 -10.232 1.00 93.38 96 GLU A O 1
ATOM 770 N N . ILE A 1 97 ? 0.340 2.075 -10.579 1.00 94.81 97 ILE A N 1
ATOM 771 C CA . ILE A 1 97 ? -0.395 2.781 -9.517 1.00 94.81 97 ILE A CA 1
ATOM 772 C C . ILE A 1 97 ? -1.905 2.730 -9.756 1.00 94.81 97 ILE A C 1
ATOM 774 O O . ILE A 1 97 ? -2.651 2.471 -8.812 1.00 94.81 97 ILE A O 1
ATOM 778 N N . THR A 1 98 ? -2.367 2.997 -10.981 1.00 94.62 98 THR A N 1
ATOM 779 C CA . THR A 1 98 ? -3.801 2.984 -11.305 1.00 94.62 98 THR A CA 1
ATOM 780 C C . THR A 1 98 ? -4.388 1.594 -11.094 1.00 94.62 98 THR A C 1
ATOM 782 O O . THR A 1 98 ? -5.330 1.448 -10.321 1.00 94.62 98 THR A O 1
ATOM 785 N N . GLN A 1 99 ? -3.791 0.563 -11.697 1.00 93.88 99 GLN A N 1
ATOM 786 C CA . GLN A 1 99 ? -4.316 -0.800 -11.586 1.00 93.88 99 GLN A CA 1
ATOM 787 C C . GLN A 1 99 ? -4.273 -1.327 -10.150 1.00 93.88 99 GLN A C 1
ATOM 789 O O . GLN A 1 99 ? -5.232 -1.943 -9.687 1.00 93.88 99 GLN A O 1
ATOM 794 N N . LEU A 1 100 ? -3.182 -1.067 -9.426 1.00 94.38 100 LEU A N 1
ATOM 795 C CA . LEU A 1 100 ? -3.047 -1.502 -8.041 1.00 94.38 100 LEU A CA 1
ATOM 796 C C . LEU A 1 100 ? -4.044 -0.785 -7.127 1.00 94.38 100 LEU A C 1
ATOM 798 O O . LEU A 1 100 ? -4.612 -1.419 -6.241 1.00 94.38 100 LEU A O 1
ATOM 802 N N . ARG A 1 101 ? -4.302 0.508 -7.350 1.00 96.00 101 ARG A N 1
ATOM 803 C CA . ARG A 1 101 ? -5.302 1.268 -6.589 1.00 96.00 101 ARG A CA 1
ATOM 804 C C . ARG A 1 101 ? -6.711 0.734 -6.815 1.00 96.00 101 ARG A C 1
ATOM 806 O O . ARG A 1 101 ? -7.429 0.533 -5.838 1.00 96.00 101 ARG A O 1
ATOM 813 N N . ASP A 1 102 ? -7.079 0.487 -8.068 1.00 94.94 102 ASP A N 1
ATOM 814 C CA . ASP A 1 102 ? -8.394 -0.055 -8.422 1.00 94.94 102 ASP A CA 1
ATOM 815 C C . ASP A 1 102 ? -8.588 -1.442 -7.795 1.00 94.94 102 ASP A C 1
ATOM 817 O O . ASP A 1 102 ? -9.617 -1.724 -7.178 1.00 94.94 102 ASP A O 1
ATOM 821 N N . LEU A 1 103 ? -7.557 -2.288 -7.865 1.00 94.62 103 LEU A N 1
ATOM 822 C CA . LEU A 1 103 ? -7.566 -3.606 -7.239 1.00 94.62 103 LEU A CA 1
ATOM 823 C C . LEU A 1 103 ? -7.703 -3.508 -5.712 1.00 94.62 103 LEU A C 1
ATOM 825 O O . LEU A 1 103 ? -8.549 -4.174 -5.121 1.00 94.62 103 LEU A O 1
ATOM 829 N N . CYS A 1 104 ? -6.931 -2.634 -5.065 1.00 95.56 104 CYS A N 1
ATOM 830 C CA . CYS A 1 104 ? -7.035 -2.409 -3.624 1.00 95.56 104 CYS A CA 1
ATOM 831 C C . CYS A 1 104 ? -8.451 -1.986 -3.212 1.00 95.56 104 CYS A C 1
ATOM 833 O O . CYS A 1 104 ? -8.982 -2.500 -2.230 1.00 95.56 104 CYS A O 1
ATOM 835 N N . GLN A 1 105 ? -9.089 -1.104 -3.988 1.00 94.00 105 GLN A N 1
ATOM 836 C CA . GLN A 1 105 ? -10.459 -0.666 -3.731 1.00 94.00 105 GLN A CA 1
ATOM 837 C C . GLN A 1 105 ? -11.459 -1.827 -3.799 1.00 94.00 105 GLN A C 1
ATOM 839 O O . GLN A 1 105 ? -12.335 -1.924 -2.940 1.00 94.00 105 GLN A O 1
ATOM 844 N N . ILE A 1 106 ? -11.322 -2.713 -4.790 1.00 94.75 106 ILE A N 1
ATOM 845 C CA . ILE A 1 106 ? -12.197 -3.885 -4.962 1.00 94.75 106 ILE A CA 1
ATOM 846 C C . ILE A 1 106 ? -12.071 -4.851 -3.778 1.00 94.75 106 ILE A C 1
ATOM 848 O O . ILE A 1 106 ? -13.076 -5.387 -3.312 1.00 94.75 106 ILE A O 1
ATOM 852 N N . HIS A 1 107 ? -10.852 -5.059 -3.280 1.00 93.12 107 HIS A N 1
ATOM 853 C CA . HIS A 1 107 ? -10.573 -6.022 -2.211 1.00 93.12 107 HIS A CA 1
ATOM 854 C C . HIS A 1 107 ? -10.604 -5.416 -0.798 1.00 93.12 107 HIS A C 1
ATOM 856 O O . HIS A 1 107 ? -10.400 -6.139 0.175 1.00 93.12 107 HIS A O 1
ATOM 862 N N . GLY A 1 108 ? -10.869 -4.112 -0.661 1.00 91.50 108 GLY A N 1
ATOM 863 C CA . GLY A 1 108 ? -10.888 -3.430 0.637 1.00 91.50 108 GLY A CA 1
ATOM 864 C C . GLY A 1 108 ? -9.507 -3.291 1.288 1.00 91.50 108 GLY A C 1
ATOM 865 O O . GLY A 1 108 ? -9.412 -3.172 2.507 1.00 91.50 108 GLY A O 1
ATOM 866 N N . VAL A 1 109 ? -8.438 -3.307 0.490 1.00 93.81 109 VAL A N 1
ATOM 867 C CA . VAL A 1 109 ? -7.055 -3.126 0.948 1.00 93.81 109 VAL A CA 1
ATOM 868 C C . VAL A 1 109 ? -6.732 -1.633 0.980 1.00 93.81 109 VAL A C 1
ATOM 870 O O . VAL A 1 109 ? -6.993 -0.913 0.014 1.00 93.81 109 VAL A O 1
ATOM 873 N N . LEU A 1 110 ? -6.137 -1.137 2.068 1.00 92.88 110 LEU A N 1
ATOM 874 C CA . LEU A 1 110 ? -5.767 0.278 2.144 1.00 92.88 110 LEU A CA 1
ATOM 875 C C . LEU A 1 110 ? -4.526 0.556 1.288 1.00 92.88 110 LEU A C 1
ATOM 877 O O . LEU A 1 110 ? -3.438 0.054 1.566 1.00 92.88 110 LEU A O 1
ATOM 881 N N . PHE A 1 111 ? -4.677 1.395 0.265 1.00 95.19 111 PHE A N 1
ATOM 882 C CA . PHE A 1 111 ? -3.585 1.790 -0.621 1.00 95.19 111 PHE A CA 1
ATOM 883 C C . PHE A 1 111 ? -3.022 3.163 -0.245 1.00 95.19 111 PHE A C 1
ATOM 885 O O . PHE A 1 111 ? -3.747 4.160 -0.252 1.00 95.19 111 PHE A O 1
ATOM 892 N N . THR A 1 112 ? -1.718 3.233 0.032 1.00 94.75 112 THR A N 1
ATOM 893 C CA . THR A 1 112 ? -1.025 4.484 0.381 1.00 94.75 112 THR A CA 1
ATOM 894 C C . THR A 1 112 ? 0.167 4.724 -0.540 1.00 94.75 112 THR A C 1
ATOM 896 O O . THR A 1 112 ? 1.051 3.878 -0.662 1.00 94.75 112 THR A O 1
ATOM 899 N N . LEU A 1 113 ? 0.221 5.912 -1.149 1.00 94.94 113 LEU A N 1
ATOM 900 C CA . LEU A 1 113 ? 1.398 6.388 -1.877 1.00 94.94 113 LEU A CA 1
ATOM 901 C C . LEU A 1 113 ? 2.391 7.033 -0.908 1.00 94.94 113 LEU A C 1
ATOM 903 O O . LEU A 1 113 ? 2.013 7.887 -0.106 1.00 94.94 113 LEU A O 1
ATOM 907 N N . ILE A 1 114 ? 3.658 6.651 -1.027 1.00 94.12 114 ILE A N 1
ATOM 908 C CA . ILE A 1 114 ? 4.779 7.211 -0.279 1.00 94.12 114 ILE A CA 1
ATOM 909 C C . ILE A 1 114 ? 5.728 7.864 -1.276 1.00 94.12 114 ILE A C 1
ATOM 911 O O . ILE A 1 114 ? 6.388 7.184 -2.065 1.00 94.12 114 ILE A O 1
ATOM 915 N N . SER A 1 115 ? 5.797 9.188 -1.234 1.00 91.50 115 SER A N 1
ATOM 916 C CA . SER A 1 115 ? 6.751 9.961 -2.020 1.00 91.50 115 SER A CA 1
ATOM 917 C C . SER A 1 115 ? 8.155 9.899 -1.408 1.00 91.50 115 SER A C 1
ATOM 919 O O . SER A 1 115 ? 8.351 9.514 -0.253 1.00 91.50 115 SER A O 1
ATOM 921 N N . LEU A 1 116 ? 9.163 10.278 -2.197 1.00 86.94 116 LEU A N 1
ATOM 922 C CA . LEU A 1 116 ? 10.576 10.233 -1.800 1.00 86.94 116 LEU A CA 1
ATOM 923 C C . LEU A 1 116 ? 10.875 11.010 -0.503 1.00 86.94 116 LEU A C 1
ATOM 925 O O . LEU A 1 116 ? 11.709 10.588 0.295 1.00 86.94 116 LEU A O 1
ATOM 929 N N . ASP A 1 117 ? 10.190 12.131 -0.295 1.00 88.44 117 ASP A N 1
ATOM 930 C CA . ASP A 1 117 ? 10.311 13.008 0.873 1.00 88.44 117 ASP A CA 1
ATOM 931 C C . ASP A 1 117 ? 9.568 12.502 2.117 1.00 88.44 117 ASP A C 1
ATOM 933 O O . ASP A 1 117 ? 9.678 13.133 3.158 1.00 88.44 117 ASP A O 1
ATOM 937 N N . GLN A 1 118 ? 8.827 11.393 2.009 1.00 88.94 118 GLN A N 1
ATOM 938 C CA . GLN A 1 118 ? 8.023 10.813 3.091 1.00 88.94 118 GLN A CA 1
ATOM 939 C C . GLN A 1 118 ? 8.486 9.404 3.477 1.00 88.94 118 GLN A C 1
ATOM 941 O O . GLN A 1 118 ? 7.741 8.623 4.071 1.00 88.94 118 GLN A O 1
ATOM 946 N N . THR A 1 119 ? 9.705 9.017 3.109 1.00 85.06 119 THR A N 1
ATOM 947 C CA . THR A 1 119 ? 10.203 7.653 3.355 1.00 85.06 119 THR A CA 1
ATOM 948 C C . THR A 1 119 ? 10.334 7.332 4.844 1.00 85.06 119 THR A C 1
ATOM 950 O O . THR A 1 119 ? 10.101 6.195 5.257 1.00 85.06 119 THR A O 1
ATOM 953 N N . GLU A 1 120 ? 10.611 8.330 5.679 1.00 87.19 120 GLU A N 1
ATOM 954 C CA . GLU A 1 120 ? 10.629 8.218 7.139 1.00 87.19 120 GLU A CA 1
ATOM 955 C C . GLU A 1 120 ? 9.252 7.854 7.717 1.00 87.19 120 GLU A C 1
ATOM 957 O O . GLU A 1 120 ? 9.166 7.125 8.715 1.00 87.19 120 GLU A O 1
ATOM 962 N N . ARG A 1 121 ? 8.172 8.260 7.032 1.00 89.31 121 ARG A N 1
ATOM 963 C CA . ARG A 1 121 ? 6.785 7.961 7.408 1.00 89.31 121 ARG A CA 1
ATOM 964 C C . ARG A 1 121 ? 6.468 6.470 7.332 1.00 89.31 121 ARG A C 1
ATOM 966 O O . ARG A 1 121 ? 5.581 6.019 8.048 1.00 89.31 121 ARG A O 1
ATOM 973 N N . VAL A 1 122 ? 7.201 5.690 6.532 1.00 89.62 122 VAL A N 1
ATOM 974 C CA . VAL A 1 122 ? 6.992 4.234 6.427 1.00 89.62 122 VAL A CA 1
ATOM 975 C C . VAL A 1 122 ? 7.167 3.564 7.786 1.00 89.62 122 VAL A C 1
ATOM 977 O O . VAL A 1 122 ? 6.341 2.746 8.171 1.00 89.62 122 VAL A O 1
ATOM 980 N N . SER A 1 123 ? 8.199 3.938 8.547 1.00 87.31 123 SER A N 1
ATOM 981 C CA . SER A 1 123 ? 8.423 3.342 9.870 1.00 87.31 123 SER A CA 1
ATOM 982 C C . SER A 1 123 ? 7.313 3.705 10.858 1.00 87.31 123 SER A C 1
ATOM 984 O O . SER A 1 123 ? 6.827 2.833 11.573 1.00 87.31 123 SER A O 1
ATOM 986 N N . ALA A 1 124 ? 6.857 4.962 10.836 1.00 87.94 124 ALA A N 1
ATOM 987 C CA . ALA A 1 124 ? 5.733 5.417 11.645 1.00 87.94 124 ALA A CA 1
ATOM 988 C C . ALA A 1 124 ? 4.446 4.654 11.300 1.00 87.94 124 ALA A C 1
ATOM 990 O O . ALA A 1 124 ? 3.795 4.146 12.204 1.00 87.94 124 ALA A O 1
ATOM 991 N N . LEU A 1 125 ? 4.129 4.503 10.010 1.00 89.31 125 LEU A N 1
ATOM 992 C CA . LEU A 1 125 ? 2.966 3.750 9.533 1.00 89.31 125 LEU A CA 1
ATOM 993 C C . LEU A 1 125 ? 3.019 2.277 9.957 1.00 89.31 125 LEU A C 1
ATOM 995 O O . LEU A 1 125 ? 2.036 1.746 10.455 1.00 89.31 125 LEU A O 1
ATOM 999 N N . LEU A 1 126 ? 4.170 1.616 9.835 1.00 88.00 126 LEU A N 1
ATOM 1000 C CA . LEU A 1 126 ? 4.301 0.217 10.256 1.00 88.00 126 LEU A CA 1
ATOM 1001 C C . LEU A 1 126 ? 4.068 0.029 11.763 1.00 88.00 126 LEU A C 1
ATOM 1003 O O . LEU A 1 126 ? 3.433 -0.947 12.162 1.00 88.00 126 LEU A O 1
ATOM 1007 N N . CYS A 1 127 ? 4.555 0.957 12.593 1.00 85.31 127 CYS A N 1
ATOM 1008 C CA . CYS A 1 127 ? 4.279 0.959 14.032 1.00 85.31 127 CYS A CA 1
ATOM 1009 C C . CYS A 1 127 ? 2.801 1.243 14.330 1.00 85.31 127 CYS A C 1
ATOM 1011 O O . CYS A 1 127 ? 2.219 0.639 15.229 1.00 85.31 127 CYS A O 1
ATOM 1013 N N . ASP A 1 128 ? 2.202 2.149 13.563 1.00 84.06 128 ASP A N 1
ATOM 1014 C CA . ASP A 1 128 ? 0.807 2.558 13.679 1.00 84.06 128 ASP A CA 1
ATOM 1015 C C . ASP A 1 128 ? -0.159 1.398 13.382 1.00 84.06 128 ASP A C 1
ATOM 1017 O O . ASP A 1 128 ? -1.087 1.138 14.148 1.00 84.06 128 ASP A O 1
ATOM 1021 N N . PHE A 1 129 ? 0.129 0.609 12.341 1.00 84.75 129 PHE A N 1
ATOM 1022 C CA . PHE A 1 129 ? -0.692 -0.539 11.931 1.00 84.75 129 PHE A CA 1
ATOM 1023 C C . PHE A 1 129 ? -0.736 -1.657 12.968 1.00 84.75 129 PHE A C 1
ATOM 1025 O O . PHE A 1 129 ? -1.654 -2.473 12.957 1.00 84.75 129 PHE A O 1
ATOM 1032 N N . GLN A 1 130 ? 0.249 -1.709 13.865 1.00 79.69 130 GLN A N 1
ATOM 1033 C CA . GLN A 1 130 ? 0.242 -2.657 14.970 1.00 79.69 130 GLN A CA 1
ATOM 1034 C C . GLN A 1 130 ? -0.785 -2.279 16.049 1.00 79.69 130 GLN A C 1
ATOM 1036 O O . GLN A 1 130 ? -1.242 -3.152 16.783 1.00 79.69 130 GLN A O 1
ATOM 1041 N N . GLN A 1 131 ? -1.113 -0.991 16.176 1.00 76.31 131 GLN A N 1
ATOM 1042 C CA . GLN A 1 131 ? -1.890 -0.449 17.292 1.00 76.31 131 GLN A CA 1
ATOM 1043 C C . GLN A 1 131 ? -3.327 -0.103 16.892 1.00 76.31 131 GLN A C 1
ATOM 1045 O O . GLN A 1 131 ? -4.246 -0.357 17.669 1.00 76.31 131 GLN A O 1
ATOM 1050 N N . HIS A 1 132 ? -3.538 0.438 15.689 1.00 70.62 132 HIS A N 1
ATOM 1051 C CA . HIS A 1 132 ? -4.861 0.856 15.221 1.00 70.62 132 HIS A CA 1
ATOM 1052 C C . HIS A 1 132 ? -5.686 -0.326 14.693 1.00 70.62 132 HIS A C 1
ATOM 1054 O O . HIS A 1 132 ? -5.738 -0.603 13.494 1.00 70.62 132 HIS A O 1
ATOM 1060 N N . ASN A 1 133 ? -6.373 -1.005 15.609 1.00 72.81 133 ASN A N 1
ATOM 1061 C CA . ASN A 1 133 ? -7.535 -1.834 15.299 1.00 72.81 133 ASN A CA 1
ATOM 1062 C C . ASN A 1 133 ? -8.837 -1.043 15.552 1.00 72.81 133 ASN A C 1
ATOM 1064 O O . ASN A 1 133 ? -8.806 0.108 15.990 1.00 72.81 133 ASN A O 1
ATOM 1068 N N . GLU A 1 134 ? -9.990 -1.647 15.257 1.00 71.94 134 GLU A N 1
ATOM 1069 C CA . GLU A 1 134 ? -11.300 -1.016 15.469 1.00 71.94 134 GLU A CA 1
ATOM 1070 C C . GLU A 1 134 ? -11.481 -0.529 16.916 1.00 71.94 134 GLU A C 1
ATOM 1072 O O . GLU A 1 134 ? -11.892 0.606 17.134 1.00 71.94 134 GLU A O 1
ATOM 1077 N N . GLU A 1 135 ? -11.074 -1.334 17.899 1.00 77.12 135 GLU A N 1
ATOM 1078 C CA . GLU A 1 135 ? -11.176 -1.006 19.323 1.00 77.12 135 GLU A CA 1
ATOM 1079 C C . GLU A 1 135 ? -10.341 0.227 19.702 1.00 77.12 135 GLU A C 1
ATOM 1081 O O . GLU A 1 135 ? -10.836 1.143 20.363 1.00 77.12 135 GLU A O 1
ATOM 1086 N N . TYR A 1 136 ? -9.087 0.291 19.251 1.00 79.06 136 TYR A N 1
ATOM 1087 C CA . TYR A 1 136 ? -8.215 1.432 19.507 1.00 79.06 136 TYR A CA 1
ATOM 1088 C C . TYR A 1 136 ? -8.719 2.690 18.783 1.00 79.06 136 TYR A C 1
ATOM 1090 O O . TYR A 1 136 ? -8.759 3.763 19.385 1.00 79.06 136 TYR A O 1
ATOM 1098 N N . ASN A 1 137 ? -9.207 2.559 17.543 1.00 79.88 137 ASN A N 1
ATOM 1099 C CA . ASN A 1 137 ? -9.858 3.657 16.819 1.00 79.88 137 ASN A CA 1
ATOM 1100 C C . ASN A 1 137 ? -11.073 4.197 17.588 1.00 79.88 137 ASN A C 1
ATOM 1102 O O . ASN A 1 137 ? -11.198 5.413 17.762 1.00 79.88 137 ASN A O 1
ATOM 1106 N N . THR A 1 138 ? -11.941 3.314 18.092 1.00 79.38 138 THR A N 1
ATOM 1107 C CA . THR A 1 138 ? -13.081 3.699 18.934 1.00 79.38 138 THR A CA 1
ATOM 1108 C C . THR A 1 138 ? -12.607 4.401 20.202 1.00 79.38 138 THR A C 1
ATOM 1110 O O . THR A 1 138 ? -13.110 5.476 20.519 1.00 79.38 138 THR A O 1
ATOM 1113 N N . SER A 1 139 ? -11.596 3.864 20.889 1.00 84.06 139 SER A N 1
ATOM 1114 C CA . SER A 1 139 ? -11.030 4.484 22.092 1.00 84.06 139 SER A CA 1
ATOM 1115 C C . SER A 1 139 ? -10.489 5.891 21.819 1.00 84.06 139 SER A C 1
ATOM 1117 O O . SER A 1 139 ? -10.754 6.822 22.584 1.00 84.06 139 SER A O 1
ATOM 1119 N N . CYS A 1 140 ? -9.771 6.089 20.712 1.00 83.62 140 CYS A N 1
ATOM 1120 C CA . CYS A 1 140 ? -9.289 7.403 20.294 1.00 83.62 140 CYS A CA 1
ATOM 1121 C C . CYS A 1 140 ? -10.441 8.369 19.996 1.00 83.62 140 CYS A C 1
ATOM 1123 O O . CYS A 1 140 ? -10.400 9.514 20.455 1.00 83.62 140 CYS A O 1
ATOM 1125 N N . ALA A 1 141 ? -11.469 7.916 19.275 1.00 83.81 141 ALA A N 1
ATOM 1126 C CA . ALA A 1 141 ? -12.643 8.725 18.960 1.00 83.81 141 ALA A CA 1
ATOM 1127 C C . ALA A 1 141 ? -13.402 9.145 20.230 1.00 83.81 141 ALA A C 1
ATOM 1129 O O . ALA A 1 141 ? -13.701 10.328 20.398 1.00 83.81 141 ALA A O 1
ATOM 1130 N N . THR A 1 142 ? -13.638 8.214 21.160 1.00 82.50 142 THR A N 1
ATOM 1131 C CA . THR A 1 142 ? -14.277 8.497 22.454 1.00 82.50 142 THR A CA 1
ATOM 1132 C C . THR A 1 142 ? -13.450 9.479 23.281 1.00 82.50 142 THR A C 1
ATOM 1134 O O . THR A 1 142 ? -13.977 10.494 23.722 1.00 82.50 142 THR A O 1
ATOM 1137 N N . ASN A 1 143 ? -12.137 9.260 23.404 1.00 84.75 143 ASN A N 1
ATOM 1138 C CA . ASN A 1 143 ? -11.253 10.175 24.132 1.00 84.75 143 ASN A CA 1
ATOM 1139 C C . ASN A 1 143 ? -11.234 11.588 23.527 1.00 84.75 143 ASN A C 1
ATOM 1141 O O . ASN A 1 143 ? -11.099 12.575 24.253 1.00 84.75 143 ASN A O 1
ATOM 1145 N N . MET A 1 144 ? -11.318 11.708 22.198 1.00 84.75 144 MET A N 1
ATOM 1146 C CA . MET A 1 144 ? -11.385 13.010 21.533 1.00 84.75 144 MET A CA 1
ATOM 1147 C C . MET A 1 144 ? -12.729 13.698 21.785 1.00 84.75 144 MET A C 1
ATOM 1149 O O . MET A 1 144 ? -12.748 14.898 22.055 1.00 84.75 144 MET A O 1
ATOM 1153 N N . LEU A 1 145 ? -13.831 12.942 21.742 1.00 82.69 145 LEU A N 1
ATOM 1154 C CA . LEU A 1 145 ? -15.162 13.441 22.077 1.00 82.69 145 LEU A CA 1
ATOM 1155 C C . LEU A 1 145 ? -15.205 13.952 23.522 1.00 82.69 145 LEU A C 1
ATOM 1157 O O . LEU A 1 145 ? -15.623 15.084 23.750 1.00 82.69 145 LEU A O 1
ATOM 1161 N N . ASP A 1 146 ? -14.688 13.177 24.476 1.00 82.00 146 ASP A N 1
ATOM 1162 C CA . ASP A 1 146 ? -14.622 13.576 25.884 1.00 82.00 146 ASP A CA 1
ATOM 1163 C C . ASP A 1 146 ? -13.820 14.869 26.060 1.00 82.00 146 ASP A C 1
ATOM 1165 O O . ASP A 1 146 ? -14.271 15.801 26.725 1.00 82.00 146 ASP A O 1
ATOM 1169 N N . LYS A 1 147 ? -12.655 14.980 25.410 1.00 83.12 147 LYS A N 1
ATOM 1170 C CA . LYS A 1 147 ? -11.861 16.219 25.429 1.00 83.12 147 LYS A CA 1
ATOM 1171 C C . LYS A 1 147 ? -12.639 17.402 24.862 1.00 83.12 147 LYS A C 1
ATOM 1173 O O . LYS A 1 147 ? -12.641 18.458 25.484 1.00 83.12 147 LYS A O 1
ATOM 1178 N N . ALA A 1 148 ? -13.295 17.239 23.715 1.00 82.00 148 ALA A N 1
ATOM 1179 C CA . ALA A 1 148 ? -14.079 18.306 23.098 1.00 82.00 148 ALA A CA 1
ATOM 1180 C C . ALA A 1 148 ? -15.221 18.779 24.013 1.00 82.00 148 ALA A C 1
ATOM 1182 O O . ALA A 1 148 ? -15.446 19.979 24.144 1.00 82.00 148 ALA A O 1
ATOM 1183 N N . LEU A 1 149 ? -15.890 17.850 24.700 1.00 77.44 149 LEU A N 1
ATOM 1184 C CA . LEU A 1 149 ? -16.967 18.148 25.646 1.00 77.44 149 LEU A CA 1
ATOM 1185 C C . LEU A 1 149 ? -16.469 18.831 26.933 1.00 77.44 149 LEU A C 1
ATOM 1187 O O . LEU A 1 149 ? -17.184 19.652 27.508 1.00 77.44 149 LEU A O 1
ATOM 1191 N N . LEU A 1 150 ? -15.250 18.511 27.379 1.00 73.88 150 LEU A N 1
ATOM 1192 C CA . LEU A 1 150 ? -14.639 19.065 28.595 1.00 73.88 150 LEU A CA 1
ATOM 1193 C C . LEU A 1 150 ? -13.963 20.430 28.385 1.00 73.88 150 LEU A C 1
ATOM 1195 O O . LEU A 1 150 ? -13.789 21.167 29.355 1.00 73.88 150 LEU A O 1
ATOM 1199 N N . LEU A 1 151 ? -13.562 20.772 27.157 1.00 67.31 151 LEU A N 1
ATOM 1200 C CA . LEU A 1 151 ? -12.826 22.011 26.867 1.00 67.31 151 LEU A CA 1
ATOM 1201 C C . LEU A 1 151 ? -13.680 23.283 27.009 1.00 67.31 151 LEU A C 1
ATOM 1203 O O . LEU A 1 151 ? -13.137 24.318 27.389 1.00 67.31 151 LEU A O 1
ATOM 1207 N N . ASP A 1 152 ? -14.992 23.205 26.769 1.00 62.09 152 ASP A N 1
ATOM 1208 C CA . ASP A 1 152 ? -15.876 24.383 26.703 1.00 62.09 152 ASP A CA 1
ATOM 1209 C C . ASP A 1 152 ? -16.874 24.511 27.868 1.00 62.09 152 ASP A C 1
ATOM 1211 O O . ASP A 1 152 ? -17.643 25.477 27.927 1.00 62.09 152 ASP A O 1
ATOM 1215 N N . HIS A 1 153 ? -16.865 23.587 28.838 1.00 63.31 153 HIS A N 1
ATOM 1216 C CA . HIS A 1 153 ? -17.865 23.581 29.906 1.00 63.31 153 HIS A CA 1
ATOM 1217 C C . HIS A 1 153 ? -17.264 23.466 31.317 1.00 63.31 153 HIS A C 1
ATOM 1219 O O . HIS A 1 153 ? -16.724 22.427 31.685 1.00 63.31 153 HIS A O 1
ATOM 1225 N N . PRO A 1 154 ? -17.422 24.499 32.174 1.00 62.12 154 PRO A N 1
ATOM 1226 C CA . PRO A 1 154 ? -16.947 24.461 33.561 1.00 62.12 154 PRO A CA 1
ATOM 1227 C C . PRO A 1 154 ? -17.762 23.527 34.476 1.00 62.12 154 PRO A C 1
ATOM 1229 O O . PRO A 1 154 ? -17.443 23.404 35.655 1.00 62.12 154 PRO A O 1
ATOM 1232 N N . HIS A 1 155 ? -18.827 22.903 33.964 1.00 67.12 155 HIS A N 1
ATOM 1233 C CA . HIS A 1 155 ? -19.707 21.998 34.704 1.00 67.12 155 HIS A CA 1
ATOM 1234 C C . HIS A 1 155 ? -19.856 20.685 33.921 1.00 67.12 155 HIS A C 1
ATOM 1236 O O . HIS A 1 155 ? -19.901 20.732 32.690 1.00 67.12 155 HIS A O 1
ATOM 1242 N N . PRO A 1 156 ? -19.955 19.529 34.600 1.00 67.25 156 PRO A N 1
ATOM 1243 C CA . PRO A 1 156 ? -20.156 18.247 33.934 1.00 67.25 156 PRO A CA 1
ATOM 1244 C C . PRO A 1 156 ? -21.480 18.247 33.159 1.00 67.25 156 PRO A C 1
ATOM 1246 O O . PRO A 1 156 ? -22.531 18.583 33.704 1.00 67.25 156 PRO A O 1
ATOM 1249 N N . LEU A 1 157 ? -21.417 17.882 31.880 1.00 71.38 157 LEU A N 1
ATOM 1250 C CA . LEU A 1 157 ? -22.594 17.721 31.031 1.00 71.38 157 LEU A CA 1
ATOM 1251 C C . LEU A 1 157 ? -23.390 16.489 31.482 1.00 71.38 157 LEU A C 1
ATOM 1253 O O . LEU A 1 157 ? -22.841 15.397 31.586 1.00 71.38 157 LEU A O 1
ATOM 1257 N N . GLU A 1 158 ? -24.689 16.657 31.730 1.00 71.38 158 GLU A N 1
ATOM 1258 C CA . GLU A 1 158 ? -25.578 15.560 32.147 1.00 71.38 158 GLU A CA 1
ATOM 1259 C C . GLU A 1 158 ? -26.105 14.750 30.951 1.00 71.38 158 GLU A C 1
ATOM 1261 O O . GLU A 1 158 ? -26.396 13.562 31.062 1.00 71.38 158 GLU A O 1
ATOM 1266 N N . THR A 1 159 ? -26.249 15.374 29.779 1.00 73.44 159 THR A N 1
ATOM 1267 C CA . THR A 1 159 ? -26.759 14.720 28.568 1.00 73.44 159 THR A CA 1
ATOM 1268 C C . THR A 1 159 ? -26.184 15.386 27.325 1.00 73.44 159 THR A C 1
ATOM 1270 O O . THR A 1 159 ? -26.237 16.607 27.190 1.00 73.44 159 THR A O 1
ATOM 1273 N N . VAL A 1 160 ? -25.672 14.575 26.398 1.00 73.19 160 VAL A N 1
ATOM 1274 C CA . VAL A 1 160 ? -25.162 15.015 25.093 1.00 73.19 160 VAL A CA 1
ATOM 1275 C C . VAL A 1 160 ? -26.002 14.367 24.001 1.00 73.19 160 VAL A C 1
ATOM 1277 O O . VAL A 1 160 ? -26.187 13.151 23.992 1.00 73.19 160 VAL A O 1
ATOM 1280 N N . LEU A 1 161 ? -26.527 15.182 23.086 1.00 72.50 161 LEU A N 1
ATOM 1281 C CA . LEU A 1 161 ? -27.259 14.708 21.915 1.00 72.50 161 LEU A CA 1
ATOM 1282 C C . LEU A 1 161 ? -26.313 14.689 20.713 1.00 72.50 161 LEU A C 1
ATOM 1284 O O . LEU A 1 161 ? -25.865 15.742 20.265 1.00 72.50 161 LEU A O 1
ATOM 1288 N N . VAL A 1 162 ? -26.032 13.497 20.189 1.00 72.88 162 VAL A N 1
ATOM 1289 C CA . VAL A 1 162 ? -25.218 13.304 18.983 1.00 72.88 162 VAL A CA 1
ATOM 1290 C C . VAL A 1 162 ? -26.148 12.985 17.816 1.00 72.88 162 VAL A C 1
ATOM 1292 O O . VAL A 1 162 ? -27.021 12.126 17.937 1.00 72.88 162 VAL A O 1
ATOM 1295 N N . LEU A 1 163 ? -25.978 13.696 16.702 1.00 71.88 163 LEU A N 1
ATOM 1296 C CA . LEU A 1 163 ? -26.746 13.502 15.475 1.00 71.88 163 LEU A CA 1
ATOM 1297 C C . LEU A 1 163 ? -25.777 13.192 14.333 1.00 71.88 163 LEU A C 1
ATOM 1299 O O . LEU A 1 163 ? -24.910 14.001 14.012 1.00 71.88 163 LEU A O 1
ATOM 1303 N N . ASP A 1 164 ? -25.959 12.035 13.711 1.00 68.75 164 ASP A N 1
ATOM 1304 C CA . ASP A 1 164 ? -25.353 11.665 12.434 1.00 68.75 164 ASP A CA 1
ATOM 1305 C C . ASP A 1 164 ? -26.190 12.276 11.296 1.00 68.75 164 ASP A C 1
ATOM 1307 O O . ASP A 1 164 ? -27.147 11.676 10.796 1.00 68.75 164 ASP A O 1
ATOM 1311 N N . ALA A 1 165 ? -25.931 13.551 11.006 1.00 62.97 165 ALA A N 1
ATOM 1312 C CA . ALA A 1 165 ? -26.740 14.366 10.096 1.00 62.97 165 ALA A CA 1
ATOM 1313 C C . ALA A 1 165 ? -26.316 14.249 8.620 1.00 62.97 165 ALA A C 1
ATOM 1315 O O . ALA A 1 165 ? -27.030 14.720 7.738 1.00 62.97 165 ALA A O 1
ATOM 1316 N N . ASP A 1 166 ? -25.168 13.631 8.341 1.00 69.38 166 ASP A N 1
ATOM 1317 C CA . ASP A 1 166 ? -24.634 13.438 6.989 1.00 69.38 166 ASP A CA 1
ATOM 1318 C C . ASP A 1 166 ? -24.597 11.965 6.553 1.00 69.38 166 ASP A C 1
ATOM 1320 O O . ASP A 1 166 ? -24.097 11.661 5.471 1.00 69.38 166 ASP A O 1
ATOM 1324 N N . LYS A 1 167 ? -25.220 11.072 7.340 1.00 64.38 167 LYS A N 1
ATOM 1325 C CA . LYS A 1 167 ? -25.323 9.627 7.077 1.00 64.38 167 LYS A CA 1
ATOM 1326 C C . LYS A 1 167 ? -23.971 8.919 7.049 1.00 64.38 167 LYS A C 1
ATOM 1328 O O . LYS A 1 167 ? -23.799 7.915 6.351 1.00 64.38 167 LYS A O 1
ATOM 1333 N N . THR A 1 168 ? -22.996 9.459 7.770 1.00 62.12 168 THR A N 1
ATOM 1334 C CA . THR A 1 168 ? -21.660 8.872 7.825 1.00 62.12 168 THR A CA 1
ATOM 1335 C C . THR A 1 168 ? -21.655 7.618 8.695 1.00 62.12 168 THR A C 1
ATOM 1337 O O . THR A 1 168 ? -20.950 6.660 8.382 1.00 62.12 168 THR A O 1
ATOM 1340 N N . LEU A 1 169 ? -22.455 7.591 9.765 1.00 61.25 169 LEU A N 1
ATOM 1341 C CA . LEU A 1 169 ? -22.515 6.468 10.709 1.00 61.25 169 LEU A CA 1
ATOM 1342 C C . LEU A 1 169 ? -23.719 5.544 10.472 1.00 61.25 169 LEU A C 1
ATOM 1344 O O . LEU A 1 169 ? -23.692 4.380 10.874 1.00 61.25 169 LEU A O 1
ATOM 1348 N N . THR A 1 170 ? -24.775 6.034 9.824 1.00 59.91 170 THR A N 1
ATOM 1349 C CA . THR A 1 170 ? -26.011 5.293 9.555 1.00 59.91 170 THR A CA 1
ATOM 1350 C C . THR A 1 170 ? -26.604 5.692 8.202 1.00 59.91 170 THR A C 1
ATOM 1352 O O . THR A 1 170 ? -26.447 6.815 7.743 1.00 59.91 170 THR A O 1
ATOM 1355 N N . VAL A 1 171 ? -27.348 4.792 7.551 1.00 65.00 171 VAL A N 1
ATOM 1356 C CA . VAL A 1 171 ? -28.006 5.085 6.257 1.00 65.00 171 VAL A CA 1
ATOM 1357 C C . VAL A 1 171 ? -29.140 6.118 6.361 1.00 65.00 171 VAL A C 1
ATOM 1359 O O . VAL A 1 171 ? -29.614 6.646 5.347 1.00 65.00 171 VAL A O 1
ATOM 1362 N N . GLU A 1 172 ? -29.595 6.402 7.578 1.00 66.06 172 GLU A N 1
ATOM 1363 C CA . GLU A 1 172 ? -30.699 7.305 7.867 1.00 66.06 172 GLU A CA 1
ATOM 1364 C C . GLU A 1 172 ? -30.159 8.689 8.249 1.00 66.06 172 GLU A C 1
ATOM 1366 O O . GLU A 1 172 ? -29.213 8.813 9.014 1.00 66.06 172 GLU A O 1
ATOM 1371 N N . ASP A 1 173 ? -30.770 9.761 7.736 1.00 69.06 173 ASP A N 1
ATOM 1372 C CA . ASP A 1 173 ? -30.436 11.112 8.200 1.00 69.06 173 ASP A CA 1
ATOM 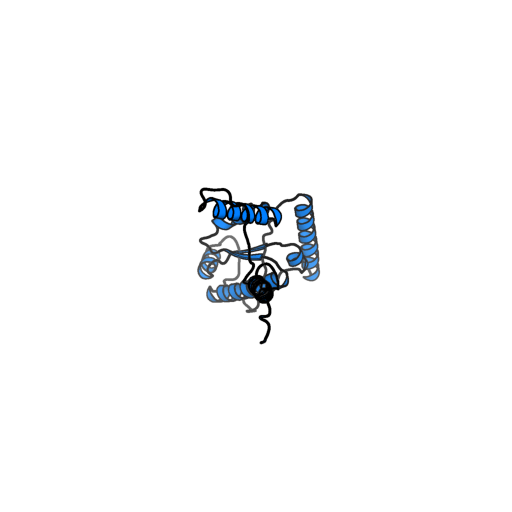1373 C C . ASP A 1 173 ? -31.090 11.320 9.569 1.00 69.06 173 ASP A C 1
ATOM 1375 O O . ASP A 1 173 ? -32.296 11.589 9.685 1.00 69.06 173 ASP A O 1
ATOM 1379 N N . THR A 1 174 ? -30.287 11.164 10.619 1.00 71.06 174 THR A N 1
ATOM 1380 C CA . THR A 1 174 ? -30.778 11.269 11.995 1.00 71.06 174 THR A CA 1
ATOM 1381 C C . THR A 1 174 ? -31.181 12.700 12.366 1.00 71.06 174 THR A C 1
ATOM 1383 O O . THR A 1 174 ? -32.035 12.884 13.238 1.00 71.06 174 THR A O 1
ATOM 1386 N N . GLY A 1 175 ? -30.677 13.714 11.651 1.00 71.75 175 GLY A N 1
ATOM 1387 C CA . GLY A 1 175 ? -31.119 15.103 11.776 1.00 71.75 175 GLY A CA 1
ATOM 1388 C C . GLY A 1 175 ? -32.546 15.290 11.255 1.00 71.75 175 GLY A C 1
ATOM 1389 O O . GLY A 1 175 ? -33.408 15.833 11.954 1.00 71.75 175 GLY A O 1
ATOM 1390 N N . SER A 1 176 ? -32.838 14.767 10.065 1.00 69.25 176 SER A N 1
ATOM 1391 C CA . SER A 1 176 ? -34.191 14.773 9.487 1.00 69.25 176 SER A CA 1
ATOM 1392 C C . SER A 1 176 ? -35.193 13.981 10.339 1.00 69.25 176 SER A C 1
ATOM 1394 O O . SER A 1 176 ? -36.329 14.429 10.559 1.00 69.25 176 SER A O 1
ATOM 1396 N N . LEU A 1 177 ? -34.778 12.832 10.884 1.00 74.81 177 LEU A N 1
ATOM 1397 C CA . LEU A 1 177 ? -35.596 12.043 11.815 1.00 74.81 177 LEU A CA 1
ATOM 1398 C C . LEU A 1 177 ? -35.907 12.810 13.106 1.00 74.81 177 LEU A C 1
ATOM 1400 O O . LEU A 1 177 ? -37.048 12.776 13.585 1.00 74.81 177 LEU A O 1
ATOM 1404 N N . PHE A 1 178 ? -34.923 13.527 13.652 1.00 74.38 178 PHE A N 1
ATOM 1405 C CA . PHE A 1 178 ? -35.102 14.351 14.844 1.00 74.38 178 PHE A CA 1
ATOM 1406 C C . PHE A 1 178 ? -36.157 15.443 14.623 1.00 74.38 178 PHE A C 1
ATOM 1408 O O . PHE A 1 178 ? -37.123 15.526 15.388 1.00 74.38 178 PHE A O 1
ATOM 1415 N N . TRP A 1 179 ? -36.046 16.227 13.546 1.00 75.00 179 TRP A N 1
ATOM 1416 C CA . TRP A 1 179 ? -37.009 17.296 13.250 1.00 75.00 179 TRP A CA 1
ATOM 1417 C C . TRP A 1 179 ? -38.417 16.766 12.964 1.00 75.00 179 TRP A C 1
ATOM 1419 O O . TRP A 1 179 ? -39.408 17.367 13.392 1.00 75.00 179 TRP A O 1
ATOM 1429 N N . THR A 1 180 ? -38.525 15.603 12.321 1.00 76.12 180 THR A N 1
ATOM 1430 C CA . THR A 1 180 ? -39.813 14.933 12.088 1.00 76.12 180 THR A CA 1
ATOM 1431 C C . THR A 1 180 ? -40.478 14.537 13.409 1.00 76.12 180 THR A C 1
ATOM 1433 O O . THR A 1 180 ? -41.653 14.825 13.630 1.00 76.12 180 THR A O 1
ATOM 1436 N N . LYS A 1 181 ? -39.731 13.940 14.345 1.00 76.88 181 LYS A N 1
ATOM 1437 C CA . LYS A 1 181 ? -40.277 13.597 15.669 1.00 76.88 181 LYS A CA 1
ATOM 1438 C C . LYS A 1 181 ? -40.604 14.843 16.499 1.00 76.88 181 LYS A C 1
ATOM 1440 O O . LYS A 1 181 ? -41.650 14.881 17.144 1.00 76.88 181 LYS A O 1
ATOM 1445 N N . TYR A 1 182 ? -39.767 15.880 16.450 1.00 73.38 182 TYR A N 1
ATOM 1446 C CA . TYR A 1 182 ? -39.986 17.126 17.192 1.00 73.38 182 TYR A CA 1
ATOM 1447 C C . TYR A 1 182 ? -41.246 17.880 16.731 1.00 73.38 182 TYR A C 1
ATOM 1449 O O . TYR A 1 182 ? -42.044 18.343 17.551 1.00 73.38 182 TYR A O 1
ATOM 1457 N N . THR A 1 183 ? -41.472 17.969 15.420 1.00 67.12 183 THR A N 1
ATOM 1458 C CA . THR A 1 183 ? -42.663 18.625 14.850 1.00 67.12 183 THR A CA 1
ATOM 1459 C C . THR A 1 183 ? -43.954 17.867 15.170 1.00 67.12 183 THR A C 1
ATOM 1461 O O . THR A 1 183 ? -44.960 18.493 15.513 1.00 67.12 183 THR A O 1
ATOM 1464 N N . VAL A 1 184 ? -43.916 16.530 15.184 1.00 61.22 184 VAL A N 1
ATOM 1465 C CA . VAL A 1 184 ? -45.043 15.683 15.618 1.00 61.22 184 VAL A CA 1
ATOM 1466 C C . VAL A 1 184 ? -45.397 15.907 17.094 1.00 61.22 184 VAL A C 1
ATOM 1468 O O . VAL A 1 184 ? -46.579 15.920 17.445 1.00 61.22 184 VAL A O 1
ATOM 1471 N N . VAL A 1 185 ? -44.406 16.130 17.962 1.00 59.41 185 VAL A N 1
ATOM 1472 C CA . VAL A 1 185 ? -44.640 16.428 19.387 1.00 59.41 185 VAL A CA 1
ATOM 1473 C C . VAL A 1 185 ? -45.258 17.819 19.575 1.00 59.41 185 VAL A C 1
ATOM 1475 O O . VAL A 1 185 ? -46.210 17.953 20.345 1.00 59.41 185 VAL A O 1
ATOM 1478 N N . LYS A 1 186 ? -44.816 18.840 18.824 1.00 52.84 186 LYS A N 1
ATOM 1479 C CA . LYS A 1 186 ? -45.448 20.177 18.861 1.00 52.84 186 LYS A CA 1
ATOM 1480 C C . LYS A 1 186 ? -46.890 20.188 18.338 1.00 52.84 186 LYS A C 1
ATOM 1482 O O . LYS A 1 186 ? -47.691 20.991 18.810 1.00 52.84 186 LYS A O 1
ATOM 1487 N N . GLY A 1 187 ? -47.245 19.290 17.418 1.00 51.97 187 GLY A N 1
ATOM 1488 C CA . GLY A 1 187 ? -48.604 19.177 16.872 1.00 51.97 187 GLY A CA 1
ATOM 1489 C C . GLY A 1 187 ? -49.657 18.607 17.836 1.00 51.97 187 GLY A C 1
ATOM 1490 O O . GLY A 1 187 ? -50.847 18.806 17.612 1.00 51.97 187 GLY A O 1
ATOM 1491 N N . ARG A 1 188 ? -49.257 17.931 18.925 1.00 50.53 188 ARG A N 1
ATOM 1492 C CA . ARG A 1 188 ? -50.189 17.349 19.920 1.00 50.53 188 ARG A CA 1
ATOM 1493 C C . ARG A 1 188 ? -50.576 18.304 21.060 1.00 50.53 188 ARG A C 1
ATOM 1495 O O . ARG A 1 188 ? -51.273 17.891 21.980 1.00 50.53 188 ARG A O 1
ATOM 1502 N N . GLY A 1 189 ? -50.133 19.563 21.010 1.00 45.47 189 GLY A N 1
ATOM 1503 C CA . GLY A 1 189 ? -50.326 20.559 22.071 1.00 45.47 189 GLY A CA 1
ATOM 1504 C C . GLY A 1 189 ? -51.424 21.605 21.844 1.00 45.47 189 GLY A C 1
ATOM 1505 O O . GLY A 1 189 ? -51.453 22.576 22.595 1.00 45.47 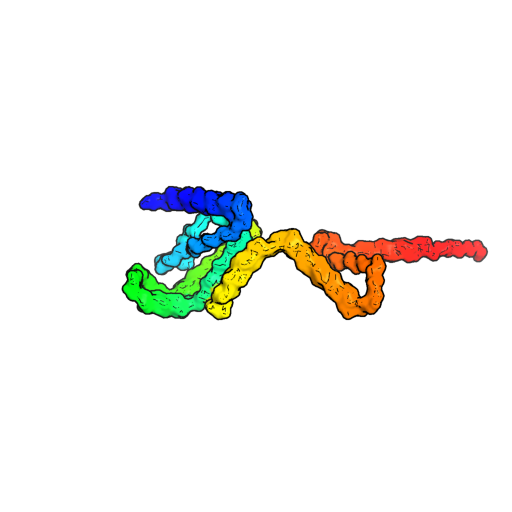189 GLY A O 1
ATOM 1506 N N . MET A 1 190 ? -52.306 21.476 20.844 1.00 38.06 190 MET A N 1
ATOM 1507 C CA . MET A 1 190 ? -53.452 22.392 20.712 1.00 38.06 190 MET A CA 1
ATOM 1508 C C . MET A 1 190 ? -54.716 21.813 21.367 1.00 38.06 190 MET A C 1
ATOM 1510 O O . MET A 1 190 ? -55.225 20.800 20.884 1.00 38.06 190 MET A O 1
ATOM 1514 N N . PRO A 1 191 ? -55.272 22.445 22.421 1.00 41.00 191 PRO A N 1
ATOM 1515 C CA . PRO A 1 191 ? -56.623 22.147 22.866 1.00 41.00 191 PRO A CA 1
ATOM 1516 C C . PRO A 1 191 ? -57.620 22.743 21.866 1.00 41.00 191 PRO A C 1
ATOM 1518 O O . PRO A 1 191 ? -57.554 23.922 21.516 1.00 41.00 191 PRO A O 1
ATOM 1521 N N . THR A 1 192 ? -58.556 21.913 21.417 1.00 46.38 192 THR A N 1
ATOM 1522 C CA . THR A 1 192 ? -59.752 22.319 20.677 1.00 46.38 192 THR A CA 1
ATOM 1523 C C . THR A 1 192 ? -60.501 23.397 21.462 1.00 46.38 192 THR A C 1
ATOM 1525 O O . THR A 1 192 ? -61.043 23.117 22.533 1.00 46.38 192 THR A O 1
ATOM 1528 N N . GLN A 1 193 ? -60.538 24.629 20.948 1.00 39.19 193 GLN A N 1
ATOM 1529 C CA . GLN A 1 193 ? -61.474 25.640 21.432 1.00 39.19 193 GLN A CA 1
ATOM 1530 C C . GLN A 1 193 ? -62.860 25.343 20.858 1.00 39.19 193 GLN A C 1
ATOM 1532 O O . GLN A 1 193 ? -63.045 25.269 19.644 1.00 39.19 193 GLN A O 1
ATOM 1537 N N . ASN A 1 194 ? -63.810 25.132 21.769 1.00 38.12 194 ASN A N 1
ATOM 1538 C CA . ASN A 1 194 ? -65.221 24.926 21.484 1.00 38.12 194 ASN A CA 1
ATOM 1539 C C . ASN A 1 194 ? -65.836 26.145 20.793 1.00 38.12 194 ASN A C 1
ATOM 1541 O O . ASN A 1 194 ? -65.643 27.287 21.208 1.00 38.12 194 ASN A O 1
ATOM 1545 N N . THR A 1 195 ? -66.631 25.837 19.777 1.00 37.16 195 THR A N 1
ATOM 1546 C CA . THR A 1 195 ? -67.594 26.704 19.106 1.00 37.16 195 THR A CA 1
ATOM 1547 C C . THR A 1 195 ? -68.665 27.192 20.088 1.00 37.16 195 THR A C 1
ATOM 1549 O O . THR A 1 195 ? -69.227 26.387 20.834 1.00 37.16 195 THR A O 1
ATOM 1552 N N . ILE A 1 196 ? -68.967 28.492 20.044 1.00 43.66 196 ILE A N 1
ATOM 1553 C CA . ILE A 1 196 ? -70.299 29.051 20.325 1.00 43.66 196 ILE A CA 1
ATOM 1554 C C . ILE A 1 196 ? -70.760 29.704 19.028 1.00 43.66 196 ILE A C 1
ATOM 1556 O O . ILE A 1 196 ? -69.920 30.407 18.420 1.00 43.66 196 ILE A O 1
#

pLDDT: mean 80.88, std 14.27, range [37.16, 96.0]

Sequence (196 aa):
MAEPDQAYWRGLAIGKIGAECTDLGKVGVVTGHFMFCSEEEDTGSLVYTEKDMQTFSQILYLDFPAKVVAQHHQLDTKRIRPSFSANHLHRWQQTEITQLRDLCQIHGVLFTLISLDQTERVSALLCDFQQHNEEYNTSCATNMLDKALLLDHPHPLETVLVLDADKTLTVEDTGSLFWTKYTVVKGRGMPTQNTI